Protein 1SGL (pdb70)

CATH classification: 3.90.730.10

Organism: Trichosanthes lepiniana (NCBI:txid282652)

Sequence (206 aa):
EFDYFILALQWAGTSCRSGGACCPYNGCCKADSPTQFTIHGLRPEYSGGERPSCCTGGSFDPDEIMPFFGKLVEYWPTYRCALEQSCNNRKEILWGQQYEKHGTCASPVIKGEWNYFKKTLKLFMKYNVDKALEDAGIVASNSKMYDLKDIVVAVESAVGARPKLRCDEEGLVQKLSLCFDKDFKPRDCVQVGSCPRYVSLPEIPD

B-factor: mean 33.98, std 12.08, range [13.72, 82.35]

Foldseek 3Di:
DAWKKKWKWWWQQVLQVVPDDDAPLAPLDDPDDFTDIATQAMAGDDDDPDDAFQQPVDADDPVLCVVCVVVCSHRPGDSDRFFDQAPPSDGHHSLRRRCRTGVNVLPPLADDSNSRVVVSSCLCVVLPLRVLCVVLVNGADPPDKAFPVSSQCSSCVRQVEGWEWAADVVQETTMIMWMAGSVRRTYHDDYDDHGDRIHHRHISDD

Secondary structure (DSSP, 8-state):
--SEEEEEEEEHHHHTSS-----TTBTT-SSS----EEEEEEEE---BSB-----S-PPP-GGGGGGGHHHHHHHS-BS-SSPEE-GGG-EE-HHHHHHHHTGGGGTTTS-SHHHHHHHHHHHHHHT-HHHHHHHHT----SS-EEEHHHHHHHHHHHHSS--EEEE-TTSBEEEEEEEEETT--EEPPPP---S-SEEE-PPPP-

Radius of gyration: 16.74 Å; Cα contacts (8 Å, |Δi|>4): 381; chains: 1; bounding box: 44×39×40 Å

Solvent-accessible surface area: 10957 Å² total; per-residue (Å²): 203,29,96,85,0,5,0,2,2,30,7,3,0,16,38,3,107,102,55,78,81,96,30,107,108,18,17,30,35,147,111,138,80,100,13,52,2,12,2,43,2,1,84,6,35,38,92,62,75,130,132,49,51,46,65,85,64,30,91,19,54,83,114,77,8,159,80,23,105,55,76,0,41,106,61,0,9,18,37,130,79,74,103,4,96,14,10,108,130,134,126,28,49,10,13,0,18,9,24,9,78,28,2,14,9,2,63,96,50,1,145,38,7,115,42,1,0,74,36,0,3,78,4,3,76,144,34,43,0,10,141,10,3,75,114,64,46,9,58,25,10,110,112,97,114,23,51,39,110,81,1,21,70,12,0,57,93,65,13,64,7,79,10,45,13,136,12,24,182,112,6,23,0,65,62,0,6,3,4,0,23,79,98,26,113,23,106,87,3,111,128,66,81,45,22,65,162,114,0,18,1,18,76,44,59,201

Nearest PDB structures (foldseek):
  1sgl-assembly1_A  TM=1.005E+00  e=4.642E-47  Trichosanthes lepiniana
  1jy5-assembly2_B  TM=9.329E-01  e=1.669E-23  Calystegia sepium
  1vd1-assembly1_A  TM=8.167E-01  e=1.229E-16  Nicotiana glutinosa
  1bol-assembly1_A  TM=6.876E-01  e=9.204E-14  Rhizopus niveus
  3tbj-assembly1_A  TM=7.149E-01  e=7.331E-11  Aspergillus niger

InterPro domains:
  IPR001568 Ribonuclease T2-like [PF00445] (5-192)
  IPR001568 Ribonuclease T2-like [PTHR11240] (2-199)
  IPR033697 Ribonuclease T2, eukaryotic [cd01061] (5-199)
  IPR036430 Ribonuclease T2-like superfamily [G3DSA:3.90.730.10] (1-209)
  IPR036430 Ribonuclease T2-like superfamily [SSF55895] (4-205)

Structure (mmCIF, N/CA/C/O backbone):
data_1SGL
#
_entry.id   1SGL
#
_cell.length_a   93.990
_cell.length_b   93.990
_cell.length_c   57.765
_cell.angle_alpha   90.00
_cell.angle_beta   90.00
_cell.angle_gamma   120.00
#
_symmetry.space_group_name_H-M   'P 61'
#
loop_
_entity.id
_entity.type
_entity.pdbx_description
1 polymer trichomaglin
2 non-polymer 'SULFATE ION'
3 water water
#
loop_
_atom_site.group_PDB
_atom_site.id
_atom_site.type_symbol
_atom_site.label_atom_id
_atom_site.label_alt_id
_atom_site.label_comp_id
_atom_site.label_asym_id
_atom_site.label_entity_id
_atom_site.label_seq_id
_atom_site.pdbx_PDB_ins_code
_atom_site.Cartn_x
_atom_site.Cartn_y
_atom_site.Cartn_z
_atom_site.occupancy
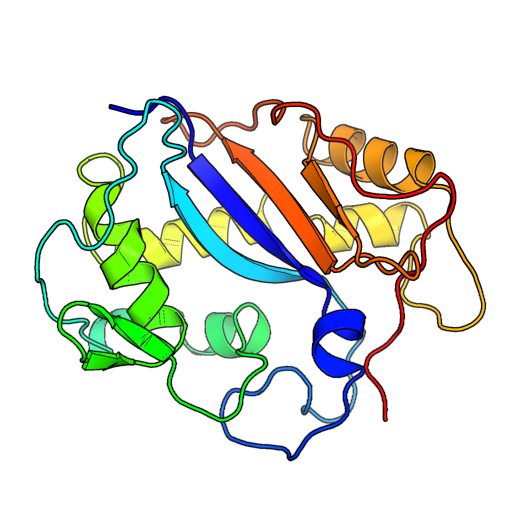_atom_site.B_iso_or_equiv
_atom_site.auth_seq_id
_atom_site.auth_comp_id
_atom_site.auth_asym_id
_atom_site.auth_atom_id
_atom_site.pdbx_PDB_model_num
ATOM 1 N N . GLU A 1 4 ? 9.789 52.188 20.645 1.00 40.14 4 GLU A N 1
ATOM 2 C CA . GLU A 1 4 ? 10.580 51.230 19.812 1.00 40.01 4 GLU A CA 1
ATOM 3 C C . GLU A 1 4 ? 11.462 50.318 20.666 1.00 37.41 4 GLU A C 1
ATOM 4 O O . GLU A 1 4 ? 12.166 50.785 21.564 1.00 36.19 4 GLU A O 1
ATOM 10 N N . PHE A 1 5 ? 11.422 49.020 20.377 1.00 34.83 5 PHE A N 1
ATOM 11 C CA . PHE A 1 5 ? 12.233 48.049 21.102 1.00 32.81 5 PHE A CA 1
ATOM 12 C C . PHE A 1 5 ? 12.565 46.893 20.172 1.00 31.34 5 PHE A C 1
ATOM 13 O O . PHE A 1 5 ? 11.877 46.681 19.174 1.00 30.87 5 PHE A O 1
ATOM 21 N N . ASP A 1 6 ? 13.631 46.162 20.487 1.00 29.51 6 ASP A N 1
ATOM 22 C CA . ASP A 1 6 ? 14.038 45.027 19.672 1.00 28.32 6 ASP A CA 1
ATOM 23 C C . ASP A 1 6 ? 13.792 43.719 20.394 1.00 26.90 6 ASP A C 1
ATOM 24 O O . ASP A 1 6 ? 13.479 42.707 19.771 1.00 26.36 6 ASP A O 1
ATOM 29 N N . TYR A 1 7 ? 13.933 43.740 21.714 1.00 26.64 7 TYR A N 1
ATOM 30 C CA . TYR A 1 7 ? 13.799 42.513 22.477 1.00 26.01 7 TYR A CA 1
ATOM 31 C C . TYR A 1 7 ? 12.821 42.498 23.641 1.00 25.10 7 TYR A C 1
ATOM 32 O O . TYR A 1 7 ? 12.396 43.536 24.136 1.00 25.16 7 TYR A O 1
ATOM 41 N N . PHE A 1 8 ? 12.482 41.283 24.060 1.00 24.51 8 PHE A N 1
ATOM 42 C CA . PHE A 1 8 ? 11.609 41.043 25.195 1.00 22.90 8 PHE A CA 1
ATOM 43 C C . PHE A 1 8 ? 12.476 40.462 26.312 1.00 22.89 8 PHE A C 1
ATOM 44 O O . PHE A 1 8 ? 13.473 39.776 26.059 1.00 21.85 8 PHE A O 1
ATOM 52 N N . ILE A 1 9 ? 12.103 40.752 27.548 1.00 22.09 9 ILE A N 1
ATOM 53 C CA . ILE A 1 9 ? 12.806 40.212 28.686 1.00 21.66 9 ILE A CA 1
ATOM 54 C C . ILE A 1 9 ? 11.808 39.411 29.510 1.00 21.57 9 ILE A C 1
ATOM 55 O O . ILE A 1 9 ? 10.715 39.903 29.829 1.00 22.51 9 ILE A O 1
ATOM 60 N N . LEU A 1 10 ? 12.176 38.173 29.827 1.00 20.01 10 LEU A N 1
ATOM 61 C CA . LEU A 1 10 ? 11.358 37.299 30.661 1.00 19.14 10 LEU A CA 1
ATOM 62 C C . LEU A 1 10 ? 12.081 37.252 31.998 1.00 18.20 10 LEU A C 1
ATOM 63 O O . LEU A 1 10 ? 13.159 36.673 32.106 1.00 18.01 10 LEU A O 1
ATOM 68 N N . ALA A 1 11 ? 11.490 37.878 33.006 1.00 18.15 11 ALA A N 1
ATOM 69 C CA . ALA A 1 11 ? 12.076 37.931 34.335 1.00 18.53 11 ALA A CA 1
ATOM 70 C C . ALA A 1 11 ? 11.574 36.802 35.226 1.00 19.46 11 ALA A C 1
ATOM 71 O O . ALA A 1 11 ? 10.365 36.605 35.376 1.00 19.17 11 ALA A O 1
ATOM 73 N N . LEU A 1 12 ? 12.509 36.062 35.808 1.00 20.48 12 LEU A N 1
ATOM 74 C CA . LEU A 1 12 ? 12.182 34.955 36.698 1.00 20.75 12 LEU A CA 1
ATOM 75 C C . LEU A 1 12 ? 12.754 35.247 38.076 1.00 21.88 12 LEU A C 1
ATOM 76 O O . LEU A 1 12 ? 13.815 35.854 38.195 1.00 22.34 12 LEU A O 1
ATOM 81 N N . GLN A 1 13 ? 12.049 34.811 39.114 1.00 21.72 13 GLN A N 1
ATOM 82 C CA . GLN A 1 13 ? 12.490 35.029 40.481 1.00 21.92 13 GLN A CA 1
ATOM 83 C C . GLN A 1 13 ? 12.768 33.716 41.181 1.00 20.41 13 GLN A C 1
ATOM 84 O O . GLN A 1 13 ? 12.055 32.738 40.972 1.00 20.76 13 GLN A O 1
ATOM 90 N N . TRP A 1 14 ? 13.803 33.700 42.012 1.00 19.12 14 TRP A N 1
ATOM 91 C CA . TRP A 1 14 ? 14.153 32.504 42.763 1.00 18.65 14 TRP A CA 1
ATOM 92 C C . TRP A 1 14 ? 13.300 32.478 44.031 1.00 18.67 14 TRP A C 1
ATOM 93 O O . TRP A 1 14 ? 13.451 33.327 44.916 1.00 18.41 14 TRP A O 1
ATOM 104 N N . ALA A 1 15 ? 12.413 31.497 44.117 1.00 19.12 15 ALA A N 1
ATOM 105 C CA . ALA A 1 15 ? 11.509 31.385 45.260 1.00 20.71 15 ALA A CA 1
ATOM 106 C C . ALA A 1 15 ? 12.197 31.407 46.626 1.00 21.53 15 ALA A C 1
ATOM 107 O O . ALA A 1 15 ? 11.714 32.048 47.551 1.00 20.58 15 ALA A O 1
ATOM 109 N N . GLY A 1 16 ? 13.331 30.720 46.747 1.00 23.08 16 GLY A N 1
ATOM 110 C CA . GLY A 1 16 ? 14.026 30.682 48.021 1.00 23.55 16 GLY A CA 1
ATOM 111 C C . GLY A 1 16 ? 14.405 32.048 48.561 1.00 25.36 16 GLY A C 1
ATOM 112 O O . GLY A 1 16 ? 14.327 32.302 49.766 1.00 26.34 16 GLY A O 1
ATOM 113 N N . THR A 1 17 ? 14.812 32.941 47.670 1.00 25.49 17 THR A N 1
ATOM 114 C CA . THR A 1 17 ? 15.222 34.276 48.078 1.00 25.84 17 THR A CA 1
ATOM 115 C C . THR A 1 17 ? 14.041 35.214 48.329 1.00 27.37 17 THR A C 1
ATOM 116 O O . THR A 1 17 ? 14.099 36.076 49.211 1.00 28.02 17 THR A O 1
ATOM 120 N N . SER A 1 18 ? 12.972 35.051 47.558 1.00 27.39 18 SER A N 1
ATOM 121 C CA . SER A 1 18 ? 11.788 35.887 47.727 1.00 29.28 18 SER A CA 1
ATOM 122 C C . SER A 1 18 ? 11.050 35.513 49.015 1.00 30.83 18 SER A C 1
ATOM 123 O O . SER A 1 18 ? 10.252 36.289 49.535 1.00 30.31 18 SER A O 1
ATOM 126 N N . CYS A 1 19 ? 11.320 34.316 49.519 1.00 32.77 19 CYS A N 1
ATOM 127 C CA . CYS A 1 19 ? 10.661 33.822 50.719 1.00 35.04 19 CYS A CA 1
ATOM 128 C C . CYS A 1 19 ? 11.519 33.801 51.973 1.00 38.75 19 CYS A C 1
ATOM 129 O O . CYS A 1 19 ? 11.040 33.400 53.027 1.00 40.20 19 CYS A O 1
ATOM 132 N N . ARG A 1 20 ? 12.774 34.225 51.877 1.00 42.52 20 ARG A N 1
ATOM 133 C CA . ARG A 1 20 ? 13.652 34.170 53.041 1.00 47.27 20 ARG A CA 1
ATOM 134 C C . ARG A 1 20 ? 13.324 35.151 54.160 1.00 49.72 20 ARG A C 1
ATOM 135 O O . ARG A 1 20 ? 13.872 35.051 55.259 1.00 50.09 20 ARG A O 1
ATOM 143 N N . SER A 1 21 ? 12.440 36.100 53.891 1.00 52.53 21 SER A N 1
ATOM 144 C CA . SER A 1 21 ? 12.065 37.058 54.919 1.00 55.66 21 SER A CA 1
ATOM 145 C C . SER A 1 21 ? 10.713 36.633 55.492 1.00 57.60 21 SER A C 1
ATOM 146 O O . SER A 1 21 ? 9.784 37.437 55.597 1.00 58.47 21 SER A O 1
ATOM 149 N N . GLY A 1 22 ? 10.619 35.351 55.845 1.00 58.73 22 GLY A N 1
ATOM 150 C CA . GLY A 1 22 ? 9.401 34.798 56.412 1.00 59.93 22 GLY A CA 1
ATOM 151 C C . GLY A 1 22 ? 8.105 35.330 55.828 1.00 60.51 22 GLY A C 1
ATOM 152 O O . GLY A 1 22 ? 7.875 35.257 54.616 1.00 60.97 22 GLY A O 1
ATOM 153 N N . GLY A 1 23 ? 7.251 35.857 56.704 1.00 60.44 23 GLY A N 1
ATOM 154 C CA . GLY A 1 23 ? 5.974 36.400 56.275 1.00 59.20 23 GLY A CA 1
ATOM 155 C C . GLY A 1 23 ? 4.793 35.523 56.652 1.00 58.36 23 GLY A C 1
ATOM 156 O O . GLY A 1 23 ? 4.960 34.408 57.148 1.00 58.47 23 GLY A O 1
ATOM 157 N N . ALA A 1 24 ? 3.590 36.033 56.413 1.00 56.92 24 ALA A N 1
ATOM 158 C CA . ALA A 1 24 ? 2.373 35.295 56.721 1.00 55.71 24 ALA A CA 1
ATOM 159 C C . ALA A 1 24 ? 1.786 34.737 55.432 1.00 54.15 24 ALA A C 1
ATOM 160 O O . ALA A 1 24 ? 1.816 35.399 54.397 1.00 55.34 24 ALA A O 1
ATOM 162 N N . CYS A 1 25 ? 1.262 33.517 55.488 1.00 52.10 25 CYS A N 1
ATOM 163 C CA . CYS A 1 25 ? 0.666 32.905 54.306 1.00 49.95 25 CYS A CA 1
ATOM 164 C C . CYS A 1 25 ? -0.638 33.581 53.924 1.00 47.45 25 CYS A C 1
ATOM 165 O O . CYS A 1 25 ? -1.536 33.750 54.749 1.00 48.88 25 CYS A O 1
ATOM 168 N N . CYS A 1 26 ? -0.732 33.977 52.664 1.00 43.04 26 CYS A N 1
ATOM 169 C CA . CYS A 1 26 ? -1.924 34.632 52.164 1.00 38.51 26 CYS A CA 1
ATOM 170 C C . CYS A 1 26 ? -2.223 34.045 50.801 1.00 35.46 26 CYS A C 1
ATOM 171 O O . CYS A 1 26 ? -1.406 33.315 50.243 1.00 34.94 26 CYS A O 1
ATOM 174 N N . PRO A 1 27 ? -3.400 34.355 50.245 1.00 33.25 27 PRO A N 1
ATOM 175 C CA . PRO A 1 27 ? -3.779 33.833 48.929 1.00 31.15 27 PRO A CA 1
ATOM 176 C C . PRO A 1 27 ? -2.769 34.157 47.825 1.00 30.25 27 PRO A C 1
ATOM 177 O O . PRO A 1 27 ? -2.201 35.244 47.796 1.00 29.62 27 PRO A O 1
ATOM 181 N N . TYR A 1 28 ? -2.560 33.196 46.928 1.00 28.25 28 TYR A N 1
ATOM 182 C CA . TYR A 1 28 ? -1.662 33.334 45.780 1.00 28.50 28 TYR A CA 1
ATOM 183 C C . TYR A 1 28 ? -0.179 33.397 46.121 1.00 28.51 28 TYR A C 1
ATOM 184 O O . TYR A 1 28 ? 0.650 33.544 45.228 1.00 29.25 28 TYR A O 1
ATOM 193 N N . ASN A 1 29 ? 0.155 33.282 47.402 1.00 29.29 29 ASN A N 1
ATOM 194 C CA . ASN A 1 29 ? 1.547 33.361 47.828 1.00 30.57 29 ASN A CA 1
ATOM 195 C C . ASN A 1 29 ? 2.347 32.122 47.453 1.00 30.96 29 ASN A C 1
ATOM 196 O O . ASN A 1 29 ? 1.936 31.001 47.736 1.00 30.64 29 ASN A O 1
ATOM 201 N N . GLY A 1 30 ? 3.504 32.339 46.833 1.00 31.69 30 GLY A N 1
ATOM 202 C CA . GLY A 1 30 ? 4.351 31.235 46.416 1.00 32.18 30 GLY A CA 1
ATOM 203 C C . GLY A 1 30 ? 5.218 30.615 47.501 1.00 33.33 30 GLY A C 1
ATOM 204 O O . GLY A 1 30 ? 5.899 29.628 47.247 1.00 32.77 30 GLY A O 1
ATOM 205 N N . CYS A 1 31 ? 5.204 31.180 48.703 1.00 34.82 31 CYS A N 1
ATOM 206 C CA . CYS A 1 31 ? 6.004 30.641 49.802 1.00 37.45 31 CYS A CA 1
ATOM 207 C C . CYS A 1 31 ? 5.239 29.613 50.640 1.00 40.94 31 CYS A C 1
ATOM 208 O O . CYS A 1 31 ? 5.790 29.040 51.577 1.00 40.78 31 CYS A O 1
ATOM 211 N N . CYS A 1 32 ? 3.973 29.390 50.299 1.00 45.30 32 CYS A N 1
ATOM 212 C CA . CYS A 1 32 ? 3.116 28.458 51.028 1.00 50.23 32 CYS A CA 1
ATOM 213 C C . CYS A 1 32 ? 2.489 27.479 50.046 1.00 52.97 32 CYS A C 1
ATOM 214 O O . CYS A 1 32 ? 1.870 27.901 49.069 1.00 54.00 32 CYS A O 1
ATOM 217 N N . LYS A 1 33 ? 2.646 26.180 50.297 1.00 56.41 33 LYS A N 1
ATOM 218 C CA . LYS A 1 33 ? 2.078 25.160 49.412 1.00 59.24 33 LYS A CA 1
ATOM 219 C C . LYS A 1 33 ? 2.573 23.758 49.759 1.00 60.80 33 LYS A C 1
ATOM 220 O O . LYS A 1 33 ? 3.227 23.104 48.941 1.00 60.96 33 LYS A O 1
ATOM 226 N N . ALA A 1 34 ? 2.257 23.302 50.969 1.00 62.39 34 ALA A N 1
ATOM 227 C CA . ALA A 1 34 ? 2.661 21.973 51.425 1.00 63.51 34 ALA A CA 1
ATOM 228 C C . ALA A 1 34 ? 4.147 21.726 51.173 1.00 64.39 34 ALA A C 1
ATOM 229 O O . ALA A 1 34 ? 5.002 22.430 51.719 1.00 64.75 34 ALA A O 1
ATOM 231 N N . ASP A 1 35 ? 4.449 20.724 50.347 1.00 64.59 35 ASP A N 1
ATOM 232 C CA . ASP A 1 35 ? 5.834 20.392 50.021 1.00 63.88 35 ASP A CA 1
ATOM 233 C C . ASP A 1 35 ? 6.120 20.251 48.529 1.00 61.85 35 ASP A C 1
ATOM 234 O O . ASP A 1 35 ? 5.607 19.357 47.854 1.00 61.83 35 ASP A O 1
ATOM 239 N N . SER A 1 36 ? 6.957 21.156 48.035 1.00 59.34 36 SER A N 1
ATOM 240 C CA . SER A 1 36 ? 7.370 21.184 46.640 1.00 56.30 36 SER A CA 1
ATOM 241 C C . SER A 1 36 ? 8.778 21.766 46.600 1.00 53.22 36 SER A C 1
ATOM 242 O O . SER A 1 36 ? 9.168 22.522 47.492 1.00 53.07 36 SER A O 1
ATOM 245 N N . PRO A 1 37 ? 9.563 21.412 45.573 1.00 50.22 37 PRO A N 1
ATOM 246 C CA . PRO A 1 37 ? 10.927 21.938 45.474 1.00 46.98 37 PRO A CA 1
ATOM 247 C C . PRO A 1 37 ? 10.968 23.428 45.150 1.00 42.89 37 PRO A C 1
ATOM 248 O O . PRO A 1 37 ? 10.069 23.968 44.509 1.00 43.25 37 PRO A O 1
ATOM 252 N N . THR A 1 38 ? 12.021 24.085 45.617 1.00 38.59 38 THR A N 1
ATOM 253 C CA . THR A 1 38 ? 12.215 25.504 45.386 1.00 33.33 38 THR A CA 1
ATOM 254 C C . THR A 1 38 ? 12.645 25.667 43.936 1.00 30.36 38 THR A C 1
ATOM 255 O O . THR A 1 38 ? 13.503 24.933 43.455 1.00 29.00 38 THR A O 1
ATOM 259 N N . GLN A 1 39 ? 12.046 26.625 43.241 1.00 27.90 39 GLN A N 1
ATOM 260 C CA . GLN A 1 39 ? 12.373 26.839 41.840 1.00 26.40 39 GLN A CA 1
ATOM 261 C C . GLN A 1 39 ? 12.255 28.286 41.400 1.00 23.79 39 GLN A C 1
ATOM 262 O O . GLN A 1 39 ? 11.826 29.154 42.167 1.00 22.88 39 GLN A O 1
ATOM 268 N N . PHE A 1 40 ? 12.645 28.529 40.152 1.00 19.37 40 PHE A N 1
ATOM 269 C CA . PHE A 1 40 ? 12.513 29.849 39.555 1.00 18.68 40 PHE A CA 1
ATOM 270 C C . PHE A 1 40 ? 11.067 29.912 39.072 1.00 18.22 40 PHE A C 1
ATOM 271 O O . PHE A 1 40 ? 10.587 28.970 38.447 1.00 17.21 40 PHE A O 1
ATOM 279 N N . THR A 1 41 ? 10.376 31.003 39.377 1.00 18.01 41 THR A N 1
ATOM 280 C CA . THR A 1 41 ? 8.996 31.192 38.927 1.00 17.20 41 THR A CA 1
ATOM 281 C C . THR A 1 41 ? 8.943 32.487 38.112 1.00 18.58 41 THR A C 1
ATOM 282 O O . THR A 1 41 ? 9.865 33.307 38.152 1.00 18.40 41 THR A O 1
ATOM 286 N N . ILE A 1 42 ? 7.858 32.663 37.376 1.00 18.99 42 ILE A N 1
ATOM 287 C CA . ILE A 1 42 ? 7.681 33.830 36.521 1.00 18.94 42 ILE A CA 1
ATOM 288 C C . ILE A 1 42 ? 7.310 35.107 37.256 1.00 19.31 42 ILE A C 1
ATOM 289 O O . ILE A 1 42 ? 6.414 35.108 38.096 1.00 19.99 42 ILE A O 1
ATOM 294 N N . HIS A 1 43 ? 8.008 36.194 36.950 1.00 19.59 43 HIS A N 1
ATOM 295 C CA . HIS A 1 43 ? 7.652 37.473 37.534 1.00 21.01 43 HIS A CA 1
ATOM 296 C C . HIS A 1 43 ? 6.884 38.223 36.442 1.00 21.11 43 HIS A C 1
ATOM 297 O O . HIS A 1 43 ? 5.841 38.813 36.707 1.00 22.87 43 HIS A O 1
ATOM 304 N N . GLY A 1 44 ? 7.398 38.183 35.211 1.00 20.87 44 GLY A N 1
ATOM 305 C CA . GLY A 1 44 ? 6.728 38.855 34.106 1.00 21.95 44 GLY A CA 1
ATOM 306 C C . GLY A 1 44 ? 7.526 38.967 32.813 1.00 23.06 44 GLY A C 1
ATOM 307 O O . GLY A 1 44 ? 8.743 38.753 32.788 1.00 22.78 44 GLY A O 1
ATOM 308 N N . LEU A 1 45 ? 6.822 39.293 31.733 1.00 22.48 45 LEU A N 1
ATOM 309 C CA . LEU A 1 45 ? 7.414 39.468 30.414 1.00 22.71 45 LEU A CA 1
ATOM 310 C C . LEU A 1 45 ? 7.257 40.949 30.060 1.00 24.00 45 LEU A C 1
ATOM 311 O O . LEU A 1 45 ? 6.201 41.536 30.302 1.00 24.02 45 LEU A O 1
ATOM 316 N N . ARG A 1 46 ? 8.288 41.561 29.490 1.00 24.16 46 ARG A N 1
ATOM 317 C CA . ARG A 1 46 ? 8.187 42.973 29.144 1.00 25.08 46 ARG A CA 1
ATOM 318 C C . ARG A 1 46 ? 9.109 43.376 28.004 1.00 26.09 46 ARG A C 1
ATOM 319 O O . ARG A 1 46 ? 10.114 42.715 27.747 1.00 23.66 46 ARG A O 1
ATOM 327 N N . PRO A 1 47 ? 8.758 44.459 27.290 1.00 28.05 47 PRO A N 1
ATOM 328 C CA . PRO A 1 47 ? 9.574 44.952 26.173 1.00 29.54 47 PRO A CA 1
ATOM 329 C C . PRO A 1 47 ? 10.823 45.581 26.777 1.00 30.99 47 PRO A C 1
ATOM 330 O O . PRO A 1 47 ? 10.739 46.235 27.815 1.00 31.14 47 PRO A O 1
ATOM 334 N N . GLU A 1 48 ? 11.976 45.381 26.150 1.00 32.72 48 GLU A N 1
ATOM 335 C CA . GLU A 1 48 ? 13.209 45.969 26.662 1.00 35.13 48 GLU A CA 1
ATOM 336 C C . GLU A 1 48 ? 13.426 47.357 26.057 1.00 37.06 48 GLU A C 1
ATOM 337 O O . GLU A 1 48 ? 13.717 47.488 24.870 1.00 36.65 48 GLU A O 1
ATOM 343 N N . TYR A 1 49 ? 13.252 48.392 26.874 1.00 39.60 49 TYR A N 1
ATOM 344 C CA . TYR A 1 49 ? 13.442 49.769 26.426 1.00 42.36 49 TYR A CA 1
ATOM 345 C C . TYR A 1 49 ? 14.772 50.268 26.979 1.00 45.73 49 TYR A C 1
ATOM 346 O O . TYR A 1 49 ? 15.074 50.068 28.159 1.00 46.67 49 TYR A O 1
ATOM 355 N N . SER A 1 50 ? 15.571 50.915 26.136 1.00 49.81 50 SER A N 1
ATOM 356 C CA . SER A 1 50 ? 16.882 51.398 26.570 1.00 53.63 50 SER A CA 1
ATOM 357 C C . SER A 1 50 ? 17.229 52.781 26.024 1.00 55.97 50 SER A C 1
ATOM 358 O O . SER A 1 50 ? 18.384 53.041 25.675 1.00 57.05 50 SER A O 1
ATOM 361 N N . GLY A 1 51 ? 16.242 53.670 25.951 1.00 58.01 51 GLY A N 1
ATOM 362 C CA . GLY A 1 51 ? 16.510 54.997 25.424 1.00 59.78 51 GLY A CA 1
ATOM 363 C C . GLY A 1 51 ? 15.910 56.143 26.213 1.00 60.81 51 GLY A C 1
ATOM 364 O O . GLY A 1 51 ? 15.033 56.852 25.715 1.00 61.64 51 GLY A O 1
ATOM 365 N N . GLY A 1 52 ? 16.384 56.330 27.442 1.00 61.64 52 GLY A N 1
ATOM 366 C CA . GLY A 1 52 ? 15.880 57.407 28.278 1.00 61.81 52 GLY A CA 1
ATOM 367 C C . GLY A 1 52 ? 14.449 57.176 28.719 1.00 61.79 52 GLY A C 1
ATOM 368 O O . GLY A 1 52 ? 14.155 57.136 29.915 1.00 62.06 52 GLY A O 1
ATOM 369 N N . GLU A 1 53 ? 13.551 57.026 27.748 1.00 61.41 53 GLU A N 1
ATOM 370 C CA . GLU A 1 53 ? 12.150 56.790 28.052 1.00 60.77 53 GLU A CA 1
ATOM 371 C C . GLU A 1 53 ? 11.852 55.302 28.113 1.00 59.98 53 GLU A C 1
ATOM 372 O O . GLU A 1 53 ? 12.343 54.517 27.277 1.00 60.84 53 GLU A O 1
ATOM 378 N N . ARG A 1 54 ? 11.046 54.912 29.093 1.00 58.11 54 ARG A N 1
ATOM 379 C CA . ARG A 1 54 ? 10.694 53.516 29.272 1.00 55.88 54 ARG A CA 1
ATOM 380 C C . ARG A 1 54 ? 9.225 53.422 29.648 1.00 54.02 54 ARG A C 1
ATOM 381 O O . ARG A 1 54 ? 8.871 53.383 30.823 1.00 53.98 54 ARG A O 1
ATOM 389 N N . PRO A 1 55 ? 8.351 53.400 28.631 1.00 52.58 55 PRO A N 1
ATOM 390 C CA . PRO A 1 55 ? 6.892 53.318 28.727 1.00 51.96 55 PRO A CA 1
ATOM 391 C C . PRO A 1 55 ? 6.345 52.210 29.630 1.00 51.47 55 PRO A C 1
ATOM 392 O O . PRO A 1 55 ? 6.967 51.161 29.818 1.00 51.10 55 PRO A O 1
ATOM 396 N N . SER A 1 56 ? 5.162 52.472 30.173 1.00 50.96 56 SER A N 1
ATOM 397 C CA . SER A 1 56 ? 4.449 51.554 31.048 1.00 50.05 56 SER A CA 1
ATOM 398 C C . SER A 1 56 ? 2.996 51.980 30.944 1.00 49.56 56 SER A C 1
ATOM 399 O O . SER A 1 56 ? 2.716 53.168 30.795 1.00 49.90 56 SER A O 1
ATOM 402 N N . CYS A 1 57 ? 2.072 51.028 31.014 1.00 49.41 57 CYS A N 1
ATOM 403 C CA . CYS A 1 57 ? 0.651 51.352 30.917 1.00 48.84 57 CYS A CA 1
ATOM 404 C C . CYS A 1 57 ? 0.434 52.035 29.574 1.00 49.57 57 CYS A C 1
ATOM 405 O O . CYS A 1 57 ? 0.358 53.259 29.500 1.00 50.16 57 CYS A O 1
ATOM 408 N N . CYS A 1 58 ? 0.320 51.236 28.519 1.00 49.96 58 CYS A N 1
ATOM 409 C CA . CYS A 1 58 ? 0.160 51.766 27.170 1.00 50.21 58 CYS A CA 1
ATOM 410 C C . CYS A 1 58 ? -1.242 51.803 26.577 1.00 51.65 58 CYS A C 1
ATOM 411 O O . CYS A 1 58 ? -1.431 52.355 25.493 1.00 52.48 58 CYS A O 1
ATOM 414 N N . THR A 1 59 ? -2.228 51.238 27.263 1.00 52.62 59 THR A N 1
ATOM 415 C CA . THR A 1 59 ? -3.576 51.238 26.707 1.00 53.78 59 THR A CA 1
ATOM 4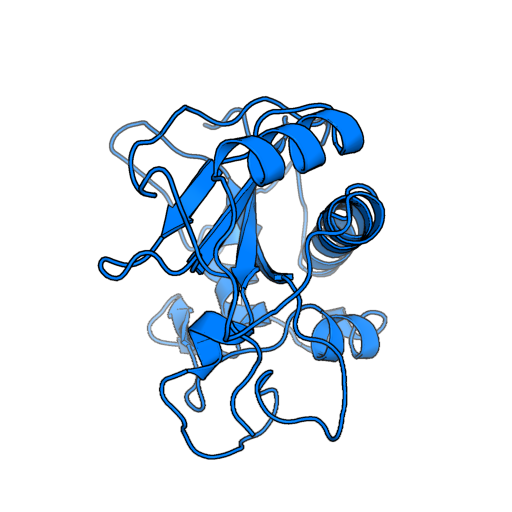16 C C . THR A 1 59 ? -4.655 51.721 27.665 1.00 54.10 59 THR A C 1
ATOM 417 O O . THR A 1 59 ? -5.776 52.009 27.243 1.00 54.16 59 THR A O 1
ATOM 421 N N . GLY A 1 60 ? -4.326 51.811 28.948 1.00 54.22 60 GLY A N 1
ATOM 422 C CA . GLY A 1 60 ? -5.325 52.233 29.910 1.00 54.87 60 GLY A CA 1
ATOM 423 C C . GLY A 1 60 ? -6.500 51.271 29.843 1.00 55.20 60 GLY A C 1
ATOM 424 O O . GLY A 1 60 ? -7.641 51.641 30.130 1.00 55.73 60 GLY A O 1
ATOM 425 N N . GLY A 1 61 ? -6.213 50.032 29.447 1.00 54.79 61 GLY A N 1
ATOM 426 C CA . GLY A 1 61 ? -7.246 49.015 29.338 1.00 54.08 61 GLY A CA 1
ATOM 427 C C . GLY A 1 61 ? -7.362 48.190 30.607 1.00 53.32 61 GLY A C 1
ATOM 428 O O . GLY A 1 61 ? -6.377 47.612 31.077 1.00 53.91 61 GLY A O 1
ATOM 429 N N . SER A 1 62 ? -8.575 48.129 31.152 1.00 51.70 62 SER A N 1
ATOM 430 C CA . SER A 1 62 ? -8.848 47.395 32.384 1.00 49.68 62 SER A CA 1
ATOM 431 C C . SER A 1 62 ? -8.626 45.888 32.292 1.00 47.74 62 SER A C 1
ATOM 432 O O . SER A 1 62 ? -9.203 45.212 31.440 1.00 47.91 62 SER A O 1
ATOM 435 N N . PHE A 1 63 ? -7.786 45.369 33.185 1.00 45.32 63 PHE A N 1
ATOM 436 C CA . PHE A 1 63 ? -7.487 43.944 33.228 1.00 42.15 63 PHE A CA 1
ATOM 437 C C . PHE A 1 63 ? -8.748 43.133 33.533 1.00 40.88 63 PHE A C 1
ATOM 438 O O . PHE A 1 63 ? -9.430 43.368 34.530 1.00 40.16 63 PHE A O 1
ATOM 446 N N . ASP A 1 64 ? -9.047 42.173 32.670 1.00 38.12 64 ASP A N 1
ATOM 447 C CA . ASP A 1 64 ? -10.227 41.338 32.839 1.00 35.40 64 ASP A CA 1
ATOM 448 C C . ASP A 1 64 ? -9.827 39.918 33.238 1.00 33.34 64 ASP A C 1
ATOM 449 O O . ASP A 1 64 ? -9.363 39.144 32.406 1.00 33.23 64 ASP A O 1
ATOM 454 N N . PRO A 1 65 ? -10.010 39.556 34.518 1.00 31.57 65 PRO A N 1
ATOM 455 C CA . PRO A 1 65 ? -9.664 38.222 35.022 1.00 30.81 65 PRO A CA 1
ATOM 456 C C . PRO A 1 65 ? -10.297 37.058 34.250 1.00 31.91 65 PRO A C 1
ATOM 457 O O . PRO A 1 65 ? -9.747 35.953 34.236 1.00 30.92 65 PRO A O 1
ATOM 461 N N . ASP A 1 66 ? -11.444 37.296 33.614 1.00 31.69 66 ASP A N 1
ATOM 462 C CA . ASP A 1 66 ? -12.121 36.237 32.865 1.00 32.62 66 ASP A CA 1
ATOM 463 C C . ASP A 1 66 ? -11.263 35.635 31.761 1.00 33.41 66 ASP A C 1
ATOM 464 O O . ASP A 1 66 ? -11.358 34.444 31.482 1.00 34.83 66 ASP A O 1
ATOM 469 N N . GLU A 1 67 ? -10.424 36.454 31.137 1.00 33.67 67 GLU A N 1
ATOM 470 C CA . GLU A 1 67 ? -9.581 35.989 30.039 1.00 35.97 67 GLU A CA 1
ATOM 471 C C . GLU A 1 67 ? -8.384 35.118 30.429 1.00 36.29 67 GLU A C 1
ATOM 472 O O . GLU A 1 67 ? -7.590 34.732 29.574 1.00 35.93 67 GLU A O 1
ATOM 478 N N . ILE A 1 68 ? -8.270 34.805 31.714 1.00 36.57 68 ILE A N 1
ATOM 479 C CA . ILE A 1 68 ? -7.182 33.974 32.235 1.00 36.91 68 ILE A CA 1
ATOM 480 C C . ILE A 1 68 ? -7.553 32.490 32.282 1.00 36.75 68 ILE A C 1
ATOM 481 O O . ILE A 1 68 ? -6.682 31.624 32.198 1.00 35.76 68 ILE A O 1
ATOM 486 N N . MET A 1 69 ? -8.849 32.219 32.416 1.00 37.50 69 MET A N 1
ATOM 487 C CA . MET A 1 69 ? -9.395 30.869 32.547 1.00 37.89 69 MET A CA 1
ATOM 488 C C . MET A 1 69 ? -8.575 29.649 32.149 1.00 37.76 69 MET A C 1
ATOM 489 O O . MET A 1 69 ? -8.214 28.831 33.002 1.00 38.96 69 MET A O 1
ATOM 494 N N . PRO A 1 70 ? -8.287 29.489 30.853 1.00 36.28 70 PRO A N 1
ATOM 495 C CA . PRO A 1 70 ? -7.506 28.315 30.460 1.00 36.18 70 PRO A CA 1
ATOM 496 C C . PRO A 1 70 ? -6.067 28.275 30.981 1.00 35.49 70 PRO A C 1
ATOM 497 O O . PRO A 1 70 ? -5.288 27.423 30.563 1.00 37.71 70 PRO A O 1
ATOM 501 N N . PHE A 1 71 ? -5.712 29.170 31.896 1.00 32.46 71 PHE A N 1
ATOM 502 C CA . PHE A 1 71 ? -4.344 29.197 32.413 1.00 30.53 71 PHE A CA 1
ATOM 503 C C . PHE A 1 71 ? -4.264 29.252 33.933 1.00 29.10 71 PHE A C 1
ATOM 504 O O . PHE A 1 71 ? -3.176 29.146 34.498 1.00 28.54 71 PHE A O 1
ATOM 512 N N . PHE A 1 72 ? -5.406 29.409 34.596 1.00 27.82 72 PHE A N 1
ATOM 513 C CA . PHE A 1 72 ? -5.421 29.530 36.050 1.00 28.81 72 PHE A CA 1
ATOM 514 C C . PHE A 1 72 ? -4.531 28.580 36.857 1.00 27.88 72 PHE A C 1
ATOM 515 O O . PHE A 1 72 ? -3.754 29.024 37.705 1.00 27.94 72 PHE A O 1
ATOM 523 N N . GLY A 1 73 ? -4.651 27.282 36.606 1.00 27.99 73 GLY A N 1
ATOM 524 C CA . GLY A 1 73 ? -3.851 26.317 37.339 1.00 26.06 73 GLY A CA 1
ATOM 525 C C . GLY A 1 73 ? -2.368 26.548 37.142 1.00 26.76 73 GLY A C 1
ATOM 526 O O . GLY A 1 73 ? -1.594 26.508 38.091 1.00 26.90 73 GLY A O 1
ATOM 527 N N . LYS A 1 74 ? -1.974 26.806 35.901 1.00 26.09 74 LYS A N 1
ATOM 528 C CA . LYS A 1 74 ? -0.576 27.042 35.590 1.00 26.66 74 LYS A CA 1
ATOM 529 C C . LYS A 1 74 ? -0.061 28.346 36.192 1.00 25.00 74 LYS A C 1
ATOM 530 O O . LYS A 1 74 ? 1.073 28.403 36.649 1.00 24.36 74 LYS A O 1
ATOM 536 N N . LEU A 1 75 ? -0.894 29.385 36.217 1.00 24.22 75 LEU A N 1
ATOM 537 C CA . LEU A 1 75 ? -0.468 30.660 36.788 1.00 24.25 75 LEU A CA 1
ATOM 538 C C . LEU A 1 75 ? -0.234 30.555 38.289 1.00 23.25 75 LEU A C 1
ATOM 539 O O . LEU A 1 75 ? 0.730 31.103 38.808 1.00 21.97 75 LEU A O 1
ATOM 544 N N . VAL A 1 76 ? -1.123 29.853 38.985 1.00 23.83 76 VAL A N 1
ATOM 545 C CA . VAL A 1 76 ? -0.999 29.693 40.429 1.00 25.21 76 VAL A CA 1
ATOM 546 C C . VAL A 1 76 ? 0.268 28.921 40.787 1.00 25.84 76 VAL A C 1
ATOM 547 O O . VAL A 1 76 ? 0.925 29.207 41.783 1.00 25.39 76 VAL A O 1
ATOM 551 N N . GLU A 1 77 ? 0.624 27.954 39.955 1.00 25.91 77 GLU A N 1
ATOM 552 C CA . GLU A 1 77 ? 1.805 27.159 40.224 1.00 27.90 77 GLU A CA 1
ATOM 553 C C . GLU A 1 77 ? 3.105 27.813 39.741 1.00 26.33 77 GLU A C 1
ATOM 554 O O . GLU A 1 77 ? 4.104 27.818 40.457 1.00 23.66 77 GLU A O 1
ATOM 560 N N . TYR A 1 78 ? 3.088 28.377 38.538 1.00 23.52 78 TYR A N 1
ATOM 561 C CA . TYR A 1 78 ? 4.302 28.969 37.979 1.00 23.36 78 TYR A CA 1
ATOM 562 C C . TYR A 1 78 ? 4.449 30.482 38.034 1.00 22.03 78 TYR A C 1
ATOM 563 O O . TYR A 1 78 ? 5.535 31.006 37.788 1.00 20.91 78 TYR A O 1
ATOM 572 N N . TRP A 1 79 ? 3.372 31.183 38.370 1.00 20.66 79 TRP A N 1
ATOM 573 C CA . TRP A 1 79 ? 3.407 32.638 38.420 1.00 20.16 79 TRP A CA 1
ATOM 574 C C . TRP A 1 79 ? 2.816 33.167 39.733 1.00 20.75 79 TRP A C 1
ATOM 575 O O . TRP A 1 79 ? 2.006 34.087 39.722 1.00 20.17 79 TRP A O 1
ATOM 586 N N . PRO A 1 80 ? 3.217 32.591 40.882 1.00 21.14 80 PRO A N 1
ATOM 587 C CA . PRO A 1 80 ? 2.678 33.060 42.161 1.00 21.79 80 PRO A CA 1
ATOM 588 C C . PRO A 1 80 ? 3.220 34.429 42.532 1.00 24.08 80 PRO A C 1
ATOM 589 O O . PRO A 1 80 ? 4.119 34.945 41.874 1.00 24.40 80 PRO A O 1
ATOM 593 N N . THR A 1 81 ? 2.664 35.020 43.584 1.00 25.28 81 THR A N 1
ATOM 594 C CA . THR A 1 81 ? 3.137 36.313 44.046 1.00 27.81 81 THR A CA 1
ATOM 595 C C . THR A 1 81 ? 3.927 36.040 45.322 1.00 27.50 81 THR A C 1
ATOM 596 O O . THR A 1 81 ? 3.772 34.988 45.932 1.00 27.38 81 THR A O 1
ATOM 600 N N . TYR A 1 82 ? 4.788 36.968 45.714 1.00 29.19 82 TYR A N 1
ATOM 601 C CA . TYR A 1 82 ? 5.588 36.776 46.913 1.00 31.67 82 TYR A CA 1
ATOM 602 C C . TYR A 1 82 ? 5.315 37.855 47.952 1.00 33.83 82 TYR A C 1
ATOM 603 O O . TYR A 1 82 ? 6.081 38.028 48.899 1.00 35.32 82 TYR A O 1
ATOM 612 N N . ARG A 1 83 ? 4.204 38.563 47.762 1.00 36.77 83 ARG A N 1
ATOM 613 C CA . ARG A 1 83 ? 3.759 39.624 48.665 1.00 39.56 83 ARG A CA 1
ATOM 614 C C . ARG A 1 83 ? 2.333 39.279 49.071 1.00 39.91 83 ARG A C 1
ATOM 615 O O . ARG A 1 83 ? 1.650 38.527 48.380 1.00 40.19 83 ARG A O 1
ATOM 623 N N . CYS A 1 84 ? 1.876 39.836 50.183 1.00 40.33 84 CYS A N 1
ATOM 624 C CA . CYS A 1 84 ? 0.520 39.573 50.631 1.00 40.82 84 CYS A CA 1
ATOM 625 C C . CYS A 1 84 ? -0.396 40.744 50.353 1.00 41.50 84 CYS A C 1
ATOM 626 O O . CYS A 1 84 ? -1.574 40.711 50.696 1.00 42.91 84 CYS A O 1
ATOM 629 N N . ALA A 1 85 ? 0.150 41.775 49.723 1.00 42.24 85 ALA A N 1
ATOM 630 C CA . ALA A 1 85 ? -0.623 42.960 49.390 1.00 43.31 85 ALA A CA 1
ATOM 631 C C . ALA A 1 85 ? -0.841 43.008 47.883 1.00 43.69 85 ALA A C 1
ATOM 632 O O . ALA A 1 85 ? -0.145 42.327 47.133 1.00 44.44 85 ALA A O 1
ATOM 634 N N . LEU A 1 86 ? -1.814 43.794 47.436 1.00 44.09 86 LEU A N 1
ATOM 635 C CA . LEU A 1 86 ? -2.059 43.924 46.004 1.00 44.80 86 LEU A CA 1
ATOM 636 C C . LEU A 1 86 ? -0.932 44.792 45.448 1.00 44.69 86 LEU A C 1
ATOM 637 O O . LEU A 1 86 ? -0.303 45.552 46.185 1.00 44.28 86 LEU A O 1
ATOM 642 N N . GLU A 1 87 ? -0.680 44.677 44.153 1.00 44.46 87 GLU A N 1
ATOM 643 C CA . GLU A 1 87 ? 0.393 45.433 43.524 1.00 44.46 87 GLU A CA 1
ATOM 644 C C . GLU A 1 87 ? -0.088 46.769 42.963 1.00 45.07 87 GLU A C 1
ATOM 645 O O . GLU A 1 87 ? -1.171 46.867 42.383 1.00 44.12 87 GLU A O 1
ATOM 651 N N . GLN A 1 88 ? 0.733 47.797 43.147 1.00 46.23 88 GLN A N 1
ATOM 652 C CA . GLN A 1 88 ? 0.423 49.124 42.635 1.00 47.12 88 GLN A CA 1
ATOM 653 C C . GLN A 1 88 ? 0.459 49.014 41.111 1.00 46.96 88 GLN A C 1
ATOM 654 O O . GLN A 1 88 ? 1.493 48.669 40.533 1.00 47.02 88 GLN A O 1
ATOM 660 N N . SER A 1 89 ? -0.664 49.296 40.461 1.00 46.65 89 SER A N 1
ATOM 661 C CA . SER A 1 89 ? -0.731 49.196 39.009 1.00 46.68 89 SER A CA 1
ATOM 662 C C . SER A 1 89 ? -1.014 50.544 38.343 1.00 47.11 89 SER A C 1
ATOM 663 O O . SER A 1 89 ? -0.764 51.600 38.927 1.00 46.77 89 SER A O 1
ATOM 666 N N . CYS A 1 90 ? -1.533 50.502 37.119 1.00 47.28 90 CYS A N 1
ATOM 667 C CA . CYS A 1 90 ? -1.837 51.714 36.365 1.00 48.40 90 CYS A CA 1
ATOM 668 C C . CYS A 1 90 ? -3.033 52.477 36.946 1.00 50.08 90 CYS A C 1
ATOM 669 O O . CYS A 1 90 ? -4.023 51.873 37.362 1.00 50.42 90 CYS A O 1
ATOM 672 N N . ASN A 1 91 ? -2.935 53.804 36.974 1.00 51.83 91 ASN A N 1
ATOM 673 C CA . ASN A 1 91 ? -4.017 54.650 37.483 1.00 53.62 91 ASN A CA 1
ATOM 674 C C . ASN A 1 91 ? -4.290 54.429 38.965 1.00 54.77 91 ASN A C 1
ATOM 675 O O . ASN A 1 91 ? -5.445 54.375 39.382 1.00 55.40 91 ASN A O 1
ATOM 680 N N . ASN A 1 92 ? -3.234 54.294 39.758 1.00 55.70 92 ASN A N 1
ATOM 681 C CA . ASN A 1 92 ? -3.397 54.081 41.191 1.00 56.46 92 ASN A CA 1
ATOM 682 C C . ASN A 1 92 ? -4.316 52.896 41.497 1.00 56.39 92 ASN A C 1
ATOM 683 O O . ASN A 1 92 ? -4.838 52.774 42.607 1.00 56.52 92 ASN A O 1
ATOM 688 N N . ARG A 1 93 ? -4.516 52.029 40.509 1.00 55.23 93 ARG A N 1
ATOM 689 C CA . ARG A 1 93 ? -5.360 50.856 40.686 1.00 54.38 93 ARG A CA 1
ATOM 690 C C . ARG A 1 93 ? -4.572 49.712 41.310 1.00 53.18 93 ARG A C 1
ATOM 691 O O . ARG A 1 93 ? -3.475 49.388 40.861 1.00 53.08 93 ARG A O 1
ATOM 699 N N . LYS A 1 94 ? -5.132 49.116 42.356 1.00 51.72 94 LYS A N 1
ATOM 700 C CA . LYS A 1 94 ? -4.501 47.985 43.017 1.00 50.13 94 LYS A CA 1
ATOM 701 C C . LYS A 1 94 ? -4.809 46.789 42.127 1.00 48.52 94 LYS A C 1
ATOM 702 O O . LYS A 1 94 ? -5.895 46.703 41.561 1.00 48.37 94 LYS A O 1
ATOM 708 N N . GLU A 1 95 ? -3.860 45.870 41.997 1.00 46.26 95 GLU A N 1
ATOM 709 C CA . GLU A 1 95 ? -4.063 44.704 41.150 1.00 43.94 95 GLU A CA 1
ATOM 710 C C . GLU A 1 95 ? -3.240 43.522 41.622 1.00 41.52 95 GLU A C 1
ATOM 711 O O . GLU A 1 95 ? -2.286 43.684 42.381 1.00 40.60 95 GLU A O 1
ATOM 717 N N . ILE A 1 96 ? -3.621 42.330 41.181 1.00 39.40 96 ILE A N 1
ATOM 718 C CA . ILE A 1 96 ? -2.857 41.137 41.514 1.00 38.01 96 ILE A CA 1
ATOM 719 C C . ILE A 1 96 ? -1.714 41.141 40.504 1.00 35.49 96 ILE A C 1
ATOM 720 O O . ILE A 1 96 ? -1.851 41.699 39.413 1.00 35.18 96 ILE A O 1
ATOM 725 N N . LEU A 1 97 ? -0.601 40.518 40.869 1.00 32.99 97 LEU A N 1
ATOM 726 C CA . LEU A 1 97 ? 0.580 40.450 40.020 1.00 30.27 97 LEU A CA 1
ATOM 727 C C . LEU A 1 97 ? 0.284 40.281 38.530 1.00 29.37 97 LEU A C 1
ATOM 728 O O . LEU A 1 97 ? 0.736 41.085 37.719 1.00 29.54 97 LEU A O 1
ATOM 733 N N . TRP A 1 98 ? -0.475 39.252 38.169 1.00 27.49 98 TRP A N 1
ATOM 734 C CA . TRP A 1 98 ? -0.790 39.007 36.765 1.00 26.90 98 TRP A CA 1
ATOM 735 C C . TRP A 1 98 ? -1.399 40.233 36.095 1.00 27.25 98 TRP A C 1
ATOM 736 O O . TRP A 1 98 ? -1.075 40.551 34.946 1.00 26.49 98 TRP A O 1
ATOM 747 N N . GLY A 1 99 ? -2.284 40.912 36.820 1.00 27.68 99 GLY A N 1
ATOM 748 C CA . GLY A 1 99 ? -2.934 42.092 36.285 1.00 27.22 99 GLY A CA 1
ATOM 749 C C . GLY A 1 99 ? -1.962 43.237 36.101 1.00 27.45 99 GLY A C 1
ATOM 750 O O . GLY A 1 99 ? -1.931 43.867 35.041 1.00 27.34 99 GLY A O 1
ATOM 751 N N . GLN A 1 100 ? -1.173 43.510 37.137 1.00 26.60 100 GLN A N 1
ATOM 752 C CA . GLN A 1 100 ? -0.197 44.582 37.084 1.00 26.48 100 GLN A CA 1
ATOM 753 C C . GLN A 1 100 ? 0.794 44.382 35.936 1.00 26.72 100 GLN A C 1
ATOM 754 O O . GLN A 1 100 ? 1.091 45.328 35.201 1.00 24.98 100 GLN A O 1
ATOM 760 N N . GLN A 1 101 ? 1.301 43.157 35.784 1.00 25.21 101 GLN A N 1
ATOM 761 C CA . GLN A 1 101 ? 2.258 42.869 34.719 1.00 25.23 101 GLN A CA 1
ATOM 762 C C . GLN A 1 101 ? 1.636 43.089 33.358 1.00 25.56 101 GLN A C 1
ATOM 763 O O . GLN A 1 101 ? 2.265 43.662 32.464 1.00 24.20 101 GLN A O 1
ATOM 769 N N . TYR A 1 102 ? 0.395 42.643 33.198 1.00 26.64 102 TYR A N 1
ATOM 770 C CA . TYR A 1 102 ? -0.283 42.819 31.924 1.00 27.89 102 TYR A CA 1
ATOM 771 C C . TYR A 1 102 ? -0.531 44.289 31.572 1.00 29.21 102 TYR A C 1
ATOM 772 O O . TYR A 1 102 ? -0.243 44.720 30.457 1.00 29.43 102 TYR A O 1
ATOM 781 N N . GLU A 1 103 ? -1.082 45.048 32.515 1.00 30.16 103 GLU A N 1
ATOM 782 C CA . GLU A 1 103 ? -1.384 46.454 32.270 1.00 31.83 103 GLU A CA 1
ATOM 783 C C . GLU A 1 103 ? -0.127 47.319 32.116 1.00 31.57 103 GLU A C 1
ATOM 784 O O . GLU A 1 103 ? -0.028 48.138 31.206 1.00 29.92 103 GLU A O 1
ATOM 790 N N . LYS A 1 104 ? 0.830 47.130 33.010 1.00 32.11 104 LYS A N 1
ATOM 791 C CA . LYS A 1 104 ? 2.051 47.916 32.976 1.00 33.83 104 LYS A CA 1
ATOM 792 C C . LYS A 1 104 ? 2.994 47.587 31.814 1.00 33.77 104 LYS A C 1
ATOM 793 O O . LYS A 1 104 ? 3.642 48.485 31.270 1.00 34.25 104 LYS A O 1
ATOM 799 N N . HIS A 1 105 ? 3.056 46.319 31.410 1.00 31.67 105 HIS A N 1
ATOM 800 C CA . HIS A 1 105 ? 3.974 45.929 30.342 1.00 30.86 105 HIS A CA 1
ATOM 801 C C . HIS A 1 105 ? 3.363 45.270 29.111 1.00 31.21 105 HIS A C 1
ATOM 802 O O . HIS A 1 105 ? 3.738 45.588 27.979 1.00 31.82 105 HIS A O 1
ATOM 809 N N . GLY A 1 106 ? 2.441 44.339 29.329 1.00 30.96 106 GLY A N 1
ATOM 810 C CA . GLY A 1 106 ? 1.826 43.643 28.214 1.00 30.76 106 GLY A CA 1
ATOM 811 C C . GLY A 1 106 ? 1.154 44.557 27.210 1.00 31.74 106 GLY A C 1
ATOM 812 O O . GLY A 1 106 ? 1.154 44.282 26.012 1.00 32.14 106 GLY A O 1
ATOM 813 N N . THR A 1 107 ? 0.570 45.645 27.695 1.00 32.10 107 THR A N 1
ATOM 814 C CA . THR A 1 107 ? -0.115 46.590 26.819 1.00 33.19 107 THR A CA 1
ATOM 815 C C . THR A 1 107 ? 0.884 47.288 25.897 1.00 34.94 107 THR A C 1
ATOM 816 O O . THR A 1 107 ? 0.558 47.633 24.763 1.00 35.18 107 THR A O 1
ATOM 820 N N . CYS A 1 108 ? 2.105 47.471 26.389 1.00 36.53 108 CYS A N 1
ATOM 821 C CA . CYS A 1 108 ? 3.162 48.116 25.622 1.00 38.99 108 CYS A CA 1
ATOM 822 C C . CYS A 1 108 ? 3.851 47.158 24.646 1.00 40.26 108 CYS A C 1
ATOM 823 O O . CYS A 1 108 ? 4.796 47.545 23.951 1.00 39.84 108 CYS A O 1
ATOM 826 N N . ALA A 1 109 ? 3.382 45.913 24.598 1.00 40.51 109 ALA A N 1
ATOM 827 C CA . ALA A 1 109 ? 3.966 44.909 23.712 1.00 42.01 109 ALA A CA 1
ATOM 828 C C . ALA A 1 109 ? 3.188 44.774 22.408 1.00 43.06 109 ALA A C 1
ATOM 829 O O . ALA A 1 109 ? 3.580 44.020 21.513 1.00 43.84 109 ALA A O 1
ATOM 831 N N . SER A 1 110 ? 2.077 45.493 22.304 1.00 43.88 110 SER A N 1
ATOM 832 C CA . SER A 1 110 ? 1.275 45.453 21.088 1.00 44.85 110 SER A CA 1
ATOM 833 C C . SER A 1 110 ? 2.092 46.128 19.993 1.00 45.08 110 SER A C 1
ATOM 834 O O . SER A 1 110 ? 2.840 47.068 20.267 1.00 45.49 110 SER A O 1
ATOM 837 N N . PRO A 1 111 ? 1.950 45.678 18.734 1.00 44.80 111 PRO A N 1
ATOM 838 C CA . PRO A 1 111 ? 1.098 44.600 18.222 1.00 44.40 111 PRO A CA 1
ATOM 839 C C . PRO A 1 111 ? 1.748 43.213 18.165 1.00 42.90 111 PRO A C 1
ATOM 840 O O . PRO A 1 111 ? 1.172 42.284 17.602 1.00 43.25 111 PRO A O 1
ATOM 844 N N . VAL A 1 112 ? 2.946 43.067 18.720 1.00 42.50 112 VAL A N 1
ATOM 845 C CA . VAL A 1 112 ? 3.604 41.763 18.702 1.00 40.78 112 VAL A CA 1
ATOM 846 C C . VAL A 1 112 ? 2.761 40.823 19.557 1.00 39.52 112 VAL A C 1
ATOM 847 O O . VAL A 1 112 ? 2.580 39.655 19.226 1.00 38.83 112 VAL A O 1
ATOM 851 N N . ILE A 1 113 ? 2.260 41.351 20.666 1.00 38.82 113 ILE A N 1
ATOM 852 C CA . ILE A 1 113 ? 1.397 40.605 21.573 1.00 38.90 113 ILE A CA 1
ATOM 853 C C . ILE A 1 113 ? 0.105 41.408 21.645 1.00 39.26 113 ILE A C 1
ATOM 854 O O . ILE A 1 113 ? 0.121 42.576 22.025 1.00 38.49 113 ILE A O 1
ATOM 859 N N . LYS A 1 114 ? -1.008 40.793 21.269 1.00 41.21 114 LYS A N 1
ATOM 860 C CA . LYS A 1 114 ? -2.287 41.496 21.289 1.00 42.72 114 LYS A CA 1
ATOM 861 C C . LYS A 1 114 ? -3.283 40.921 22.284 1.00 41.89 114 LYS A C 1
ATOM 862 O O . LYS A 1 114 ? -3.843 39.853 22.063 1.00 42.51 114 LYS A O 1
ATOM 868 N N . GLY A 1 115 ? -3.497 41.633 23.381 1.00 40.90 115 GLY A N 1
ATOM 869 C CA . GLY A 1 115 ? -4.458 41.178 24.366 1.00 40.43 115 GLY A CA 1
ATOM 870 C C . GLY A 1 115 ? -3.963 40.264 25.468 1.00 39.84 115 GLY A C 1
ATOM 871 O O . GLY A 1 115 ? -2.925 39.605 25.347 1.00 39.32 115 GLY A O 1
ATOM 872 N N . GLU A 1 116 ? -4.742 40.228 26.546 1.00 39.37 116 GLU A N 1
ATOM 873 C CA . GLU A 1 116 ? -4.453 39.416 27.721 1.00 38.94 116 GLU A CA 1
ATOM 874 C C . GLU A 1 116 ? -4.125 37.969 27.426 1.00 37.73 116 GLU A C 1
ATOM 875 O O . GLU A 1 116 ? -3.061 37.479 27.785 1.00 36.87 116 GLU A O 1
ATOM 881 N N . TRP A 1 117 ? -5.066 37.287 26.789 1.00 37.52 117 TRP A N 1
ATOM 882 C CA . TRP A 1 117 ? -4.911 35.880 26.468 1.00 39.64 117 TRP A CA 1
ATOM 883 C C . TRP A 1 117 ? -3.548 35.529 25.889 1.00 38.48 117 TRP A C 1
ATOM 884 O O . TRP A 1 117 ? -2.836 34.677 26.420 1.00 39.13 117 TRP A O 1
ATOM 895 N N . ASN A 1 118 ? -3.204 36.190 24.791 1.00 37.04 118 ASN A N 1
ATOM 896 C CA . ASN A 1 118 ? -1.944 35.968 24.104 1.00 34.96 118 ASN A CA 1
ATOM 897 C C . ASN A 1 118 ? -0.745 36.303 24.990 1.00 32.93 118 ASN A C 1
ATOM 898 O O . ASN A 1 118 ? 0.304 35.676 24.880 1.00 32.60 118 ASN A O 1
ATOM 903 N N . TYR A 1 119 ? -0.902 37.289 25.866 1.00 29.96 119 TYR A N 1
ATOM 904 C CA . TYR A 1 119 ? 0.179 37.674 26.760 1.00 28.32 119 TYR A CA 1
ATOM 905 C C . TYR A 1 119 ? 0.514 36.527 27.720 1.00 27.89 119 TYR A C 1
ATOM 906 O O . TYR A 1 119 ? 1.668 36.117 27.825 1.00 27.20 119 TYR A O 1
ATOM 915 N N . PHE A 1 120 ? -0.493 36.005 28.411 1.00 26.53 120 PHE A N 1
ATOM 916 C CA . PHE A 1 120 ? -0.259 34.907 29.340 1.00 26.46 120 PHE A CA 1
ATOM 917 C C . PHE A 1 120 ? 0.121 33.630 28.613 1.00 26.07 120 PHE A C 1
ATOM 918 O O . PHE A 1 120 ? 0.978 32.881 29.074 1.00 25.35 120 PHE A O 1
ATOM 926 N N . LYS A 1 121 ? -0.512 33.389 27.471 1.00 26.72 121 LYS A N 1
ATOM 927 C CA . LYS A 1 121 ? -0.214 32.201 26.687 1.00 27.19 121 LYS A CA 1
ATOM 928 C C . LYS A 1 121 ? 1.250 32.203 26.252 1.00 26.84 121 LYS A C 1
ATOM 929 O O . LYS A 1 121 ? 1.950 31.207 26.406 1.00 25.32 121 LYS A O 1
ATOM 935 N N . LYS A 1 122 ? 1.705 33.326 25.706 1.00 25.66 122 LYS A N 1
ATOM 936 C CA . LYS A 1 122 ? 3.085 33.437 25.241 1.00 26.14 122 LYS A CA 1
ATOM 937 C C . LYS A 1 122 ? 4.090 33.364 26.382 1.00 24.58 122 LYS A C 1
ATOM 938 O O . LYS A 1 122 ? 5.128 32.717 26.269 1.00 24.12 122 LYS A O 1
ATOM 944 N N . THR A 1 123 ? 3.790 34.046 27.477 1.00 23.07 123 THR A N 1
ATOM 945 C CA . THR A 1 123 ? 4.693 34.039 28.611 1.00 21.90 123 THR A CA 1
ATOM 946 C C . THR A 1 123 ? 4.864 32.624 29.168 1.00 21.17 123 THR A C 1
ATOM 947 O O . THR A 1 123 ? 5.977 32.203 29.469 1.00 19.76 123 THR A O 1
ATOM 951 N N . LEU A 1 124 ? 3.764 31.886 29.285 1.00 22.05 124 LEU A N 1
ATOM 952 C CA . LEU A 1 124 ? 3.825 30.518 29.796 1.00 23.33 124 LEU A CA 1
ATOM 953 C C . LEU A 1 124 ? 4.537 29.574 28.822 1.00 24.02 124 LEU A C 1
ATOM 954 O O . LEU A 1 124 ? 5.300 28.699 29.240 1.00 23.29 124 LEU A O 1
ATOM 959 N N . LYS A 1 125 ? 4.295 29.752 27.527 1.00 24.04 125 LYS A N 1
ATOM 960 C CA . LYS A 1 125 ? 4.939 28.909 26.525 1.00 26.40 125 LYS A CA 1
ATOM 961 C C . LYS A 1 125 ? 6.450 29.059 26.601 1.00 25.16 125 LYS A C 1
ATOM 962 O O . LYS A 1 125 ? 7.176 28.069 26.573 1.00 25.91 125 LYS A O 1
ATOM 968 N N . LEU A 1 126 ? 6.920 30.301 26.691 1.00 24.09 1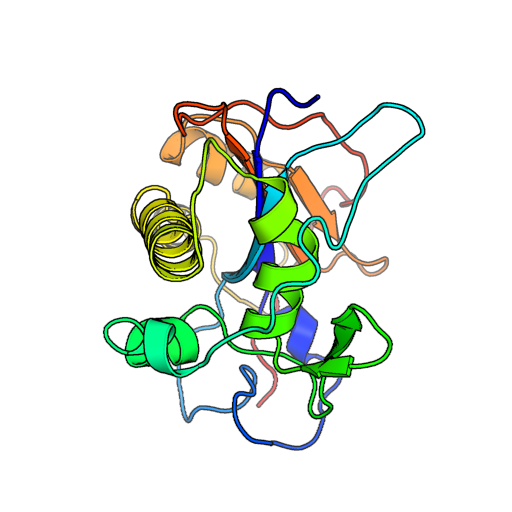26 LEU A N 1
ATOM 969 C CA . LEU A 1 126 ? 8.352 30.554 26.764 1.00 24.17 126 LEU A CA 1
ATOM 970 C C . LEU A 1 126 ? 8.969 29.954 28.017 1.00 22.83 126 LEU A C 1
ATOM 971 O O . LEU A 1 126 ? 10.060 29.403 27.965 1.00 22.21 126 LEU A O 1
ATOM 976 N N . PHE A 1 127 ? 8.269 30.064 29.141 1.00 22.73 127 PHE A N 1
ATOM 977 C CA . PHE A 1 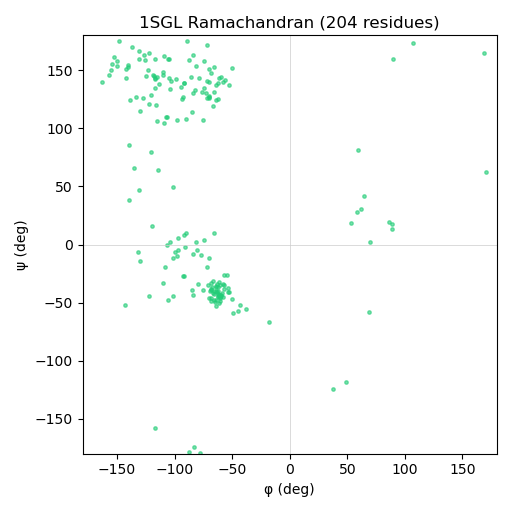127 ? 8.769 29.520 30.395 1.00 24.02 127 PHE A CA 1
ATOM 978 C C . PHE A 1 127 ? 8.938 28.002 30.310 1.00 24.88 127 PHE A C 1
ATOM 979 O O . PHE A 1 127 ? 9.949 27.463 30.759 1.00 25.12 127 PHE A O 1
ATOM 987 N N . MET A 1 128 ? 7.948 27.326 29.730 1.00 25.38 128 MET A N 1
ATOM 988 C CA . MET A 1 128 ? 7.984 25.873 29.610 1.00 27.96 128 MET A CA 1
ATOM 989 C C . MET A 1 128 ? 8.932 25.371 28.534 1.00 27.27 128 MET A C 1
ATOM 990 O O . MET A 1 128 ? 9.628 24.382 28.743 1.00 27.15 128 MET A O 1
ATOM 995 N N . LYS A 1 129 ? 8.977 26.061 27.398 1.00 27.15 129 LYS A N 1
ATOM 996 C CA . LYS A 1 129 ? 9.845 25.654 26.301 1.00 28.15 129 LYS A CA 1
ATOM 997 C C . LYS A 1 129 ? 11.338 25.836 26.603 1.00 27.79 129 LYS A C 1
ATOM 998 O O . LYS A 1 129 ? 12.153 24.992 26.235 1.00 27.31 129 LYS A O 1
ATOM 1004 N N . TYR A 1 130 ? 11.688 26.939 27.255 1.00 25.80 130 TYR A N 1
ATOM 1005 C CA . TYR A 1 130 ? 13.076 27.214 27.616 1.00 24.63 130 TYR A CA 1
ATOM 1006 C C . TYR A 1 130 ? 13.132 27.182 29.135 1.00 25.02 130 TYR A C 1
ATOM 1007 O O . TYR A 1 130 ? 13.422 28.180 29.784 1.00 24.17 130 TYR A O 1
ATOM 1016 N N . ASN A 1 131 ? 12.859 26.010 29.695 1.00 26.14 131 ASN A N 1
ATOM 1017 C CA . ASN A 1 131 ? 12.808 25.849 31.137 1.00 26.71 131 ASN A CA 1
ATOM 1018 C C . ASN A 1 131 ? 14.150 25.823 31.865 1.00 26.31 131 ASN A C 1
ATOM 1019 O O . ASN A 1 131 ? 14.883 24.829 31.824 1.00 25.55 131 ASN A O 1
ATOM 1024 N N . VAL A 1 132 ? 14.446 26.912 32.567 1.00 24.48 132 VAL A N 1
ATOM 1025 C CA . VAL A 1 132 ? 15.693 26.997 33.296 1.00 24.95 132 VAL A CA 1
ATOM 1026 C C . VAL A 1 132 ? 15.744 26.026 34.475 1.00 24.37 132 VAL A C 1
ATOM 1027 O O . VAL A 1 132 ? 16.810 25.508 34.790 1.00 24.15 132 VAL A O 1
ATOM 1031 N N . ASP A 1 133 ? 14.606 25.764 35.118 1.00 22.64 133 ASP A N 1
ATOM 1032 C CA . ASP A 1 133 ? 14.609 24.848 36.255 1.00 21.88 133 ASP A CA 1
ATOM 1033 C C . ASP A 1 133 ? 15.105 23.462 35.833 1.00 22.56 133 ASP A C 1
ATOM 1034 O O . ASP A 1 133 ? 15.929 22.849 36.522 1.00 20.76 133 ASP A O 1
ATOM 1039 N N . LYS A 1 134 ? 14.615 22.989 34.690 1.00 22.53 134 LYS A N 1
ATOM 1040 C CA . LYS A 1 134 ? 15.007 21.686 34.162 1.00 25.09 134 LYS A CA 1
ATOM 1041 C C . LYS A 1 134 ? 16.501 21.662 33.804 1.00 24.12 134 LYS A C 1
ATOM 1042 O O . LYS A 1 134 ? 17.190 20.671 34.042 1.00 25.83 134 LYS A O 1
ATOM 1048 N N . ALA A 1 135 ? 16.997 22.756 33.237 1.00 22.60 135 ALA A N 1
ATOM 1049 C CA . ALA A 1 135 ? 18.405 22.848 32.878 1.00 21.35 135 ALA A CA 1
ATOM 1050 C C . ALA A 1 135 ? 19.282 22.715 34.121 1.00 21.76 135 ALA A C 1
ATOM 1051 O O . ALA A 1 135 ? 20.217 21.910 34.146 1.00 21.87 135 ALA A O 1
ATOM 1053 N N . LEU A 1 136 ? 18.976 23.493 35.154 1.00 22.12 136 LEU A N 1
ATOM 1054 C CA . LEU A 1 136 ? 19.762 23.450 36.382 1.00 24.01 136 LEU A CA 1
ATOM 1055 C C . LEU A 1 136 ? 19.714 22.087 37.047 1.00 25.89 136 LEU A C 1
ATOM 1056 O O . LEU A 1 136 ? 20.739 21.573 37.480 1.00 26.21 136 LEU A O 1
ATOM 1061 N N . GLU A 1 137 ? 18.522 21.507 37.136 1.00 28.65 137 GLU A N 1
ATOM 1062 C CA . GLU A 1 137 ? 18.373 20.195 37.744 1.00 31.64 137 GLU A CA 1
ATOM 1063 C C . GLU A 1 137 ? 19.222 19.161 36.998 1.00 31.64 137 GLU A C 1
ATOM 1064 O O . GLU A 1 137 ? 19.861 18.315 37.620 1.00 31.59 137 GLU A O 1
ATOM 1070 N N . ASP A 1 138 ? 19.230 19.237 35.669 1.00 31.57 138 ASP A N 1
ATOM 1071 C CA . ASP A 1 138 ? 20.010 18.311 34.848 1.00 31.92 138 ASP A CA 1
ATOM 1072 C C . ASP A 1 138 ? 21.499 18.406 35.147 1.00 31.56 138 ASP A C 1
ATOM 1073 O O . ASP A 1 138 ? 22.216 17.404 35.086 1.00 31.40 138 ASP A O 1
ATOM 1078 N N . ALA A 1 139 ? 21.960 19.614 35.456 1.00 29.97 139 ALA A N 1
ATOM 1079 C CA . ALA A 1 139 ? 23.366 19.828 35.754 1.00 29.40 139 ALA A CA 1
ATOM 1080 C C . ALA A 1 139 ? 23.68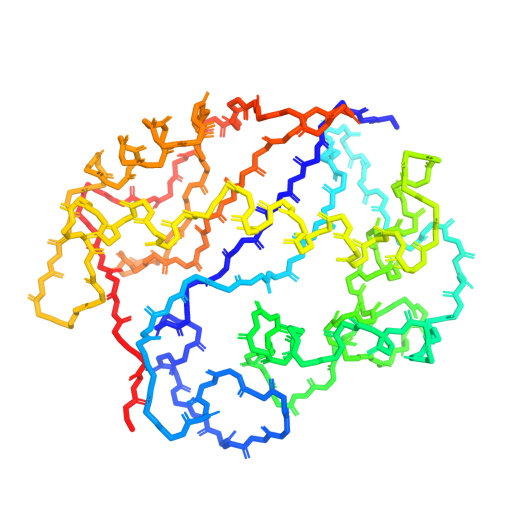8 19.513 37.208 1.00 28.62 139 ALA A C 1
ATOM 1081 O O . ALA A 1 139 ? 24.848 19.496 37.592 1.00 30.00 139 ALA A O 1
ATOM 1083 N N . GLY A 1 140 ? 22.667 19.258 38.016 1.00 27.70 140 GLY A N 1
ATOM 1084 C CA . GLY A 1 140 ? 22.914 18.969 39.419 1.00 27.38 140 GLY A CA 1
ATOM 1085 C C . GLY A 1 140 ? 22.936 20.222 40.285 1.00 26.97 140 GLY A C 1
ATOM 1086 O O . GLY A 1 140 ? 23.459 20.216 41.397 1.00 26.03 140 GLY A O 1
ATOM 1087 N N . ILE A 1 141 ? 22.387 21.315 39.767 1.00 26.27 141 ILE A N 1
ATOM 1088 C CA . ILE A 1 141 ? 22.334 22.555 40.525 1.00 25.89 141 ILE A CA 1
ATOM 1089 C C . ILE A 1 141 ? 20.931 22.618 41.133 1.00 26.68 141 ILE A C 1
ATOM 1090 O O . ILE A 1 141 ? 19.937 22.827 40.432 1.00 28.36 141 ILE A O 1
ATOM 1095 N N . VAL A 1 142 ? 20.853 22.408 42.440 1.00 27.19 142 VAL A N 1
ATOM 1096 C CA . VAL A 1 142 ? 19.570 22.406 43.127 1.00 27.53 142 VAL A CA 1
ATOM 1097 C C . VAL A 1 142 ? 19.569 23.270 44.382 1.00 28.03 142 VAL A C 1
ATOM 1098 O O . VAL A 1 142 ? 20.623 23.573 44.937 1.00 27.18 142 VAL A O 1
ATOM 1102 N N . ALA A 1 143 ? 18.375 23.655 44.821 1.00 26.92 143 ALA A N 1
ATOM 1103 C CA . ALA A 1 143 ? 18.219 24.486 46.009 1.00 28.58 143 ALA A CA 1
ATOM 1104 C C . ALA A 1 143 ? 18.961 23.856 47.179 1.00 29.29 143 ALA A C 1
ATOM 1105 O O . ALA A 1 143 ? 18.889 22.651 47.391 1.00 28.54 143 ALA A O 1
ATOM 1107 N N . SER A 1 144 ? 19.665 24.683 47.940 1.00 30.57 144 SER A N 1
ATOM 1108 C CA . SER A 1 144 ? 20.442 24.205 49.071 1.00 32.28 144 SER A CA 1
ATOM 1109 C C . SER A 1 144 ? 20.800 25.350 50.004 1.00 33.12 144 SER A C 1
ATOM 1110 O O . SER A 1 144 ? 21.143 26.441 49.558 1.00 32.85 144 SER A O 1
ATOM 1113 N N . ASN A 1 145 ? 20.733 25.092 51.304 1.00 35.84 145 ASN A N 1
ATOM 1114 C CA . ASN A 1 145 ? 21.057 26.111 52.291 1.00 37.81 145 ASN A CA 1
ATOM 1115 C C . ASN A 1 145 ? 22.484 25.950 52.804 1.00 38.83 145 ASN A C 1
ATOM 1116 O O . ASN A 1 145 ? 23.006 26.827 53.492 1.00 39.33 145 ASN A O 1
ATOM 1121 N N . SER A 1 146 ? 23.124 24.840 52.452 1.00 39.51 146 SER A N 1
ATOM 1122 C CA . SER A 1 146 ? 24.480 24.581 52.919 1.00 40.67 146 SER A CA 1
ATOM 1123 C C . SER A 1 146 ? 25.574 24.701 51.864 1.00 41.35 146 SER A C 1
ATOM 1124 O O . SER A 1 146 ? 26.745 24.849 52.205 1.00 42.85 146 SER A O 1
ATOM 1127 N N . LYS A 1 147 ? 25.217 24.638 50.588 1.00 41.07 147 LYS A N 1
ATOM 1128 C CA . LYS A 1 147 ? 26.239 24.752 49.561 1.00 40.67 147 LYS A CA 1
ATOM 1129 C C . LYS A 1 147 ? 26.077 25.953 48.642 1.00 38.65 147 LYS A C 1
ATOM 1130 O O . LYS A 1 147 ? 24.971 26.379 48.326 1.00 38.82 147 LYS A O 1
ATOM 1136 N N . MET A 1 148 ? 27.206 26.509 48.237 1.00 36.96 148 MET A N 1
ATOM 1137 C CA . MET A 1 148 ? 27.217 27.637 47.329 1.00 35.29 148 MET A CA 1
ATOM 1138 C C . MET A 1 148 ? 27.632 27.088 45.968 1.00 32.74 148 MET A C 1
ATOM 1139 O O . MET A 1 148 ? 28.216 26.006 45.889 1.00 31.64 148 MET A O 1
ATOM 1144 N N . TYR A 1 149 ? 27.324 27.824 44.905 1.00 29.24 149 TYR A N 1
ATOM 1145 C CA . TYR A 1 149 ? 27.665 27.388 43.559 1.00 26.69 149 TYR A CA 1
ATOM 1146 C C . TYR A 1 149 ? 28.508 28.395 42.807 1.00 26.50 149 TYR A C 1
ATOM 1147 O O . TYR A 1 149 ? 28.398 29.604 43.011 1.00 25.47 149 TYR A O 1
ATOM 1156 N N . ASP A 1 150 ? 29.341 27.884 41.913 1.00 27.76 150 ASP A N 1
ATOM 1157 C CA . ASP A 1 150 ? 30.184 28.738 41.094 1.00 29.29 150 ASP A CA 1
ATOM 1158 C C . ASP A 1 150 ? 29.215 29.426 40.127 1.00 27.96 150 ASP A C 1
ATOM 1159 O O . ASP A 1 150 ? 28.412 28.766 39.467 1.00 27.15 150 ASP A O 1
ATOM 11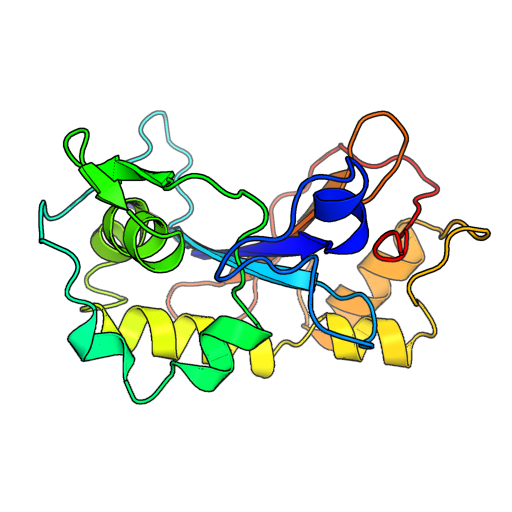64 N N . LEU A 1 151 ? 29.266 30.749 40.070 1.00 26.79 151 LEU A N 1
ATOM 1165 C CA . LEU A 1 151 ? 28.375 31.489 39.190 1.00 27.21 151 LEU A CA 1
ATOM 1166 C C . LEU A 1 151 ? 28.415 30.897 37.781 1.00 27.10 151 LEU A C 1
ATOM 1167 O O . LEU A 1 151 ? 27.373 30.656 37.162 1.00 25.02 151 LEU A O 1
ATOM 1172 N N . LYS A 1 152 ? 29.632 30.655 37.300 1.00 25.81 152 LYS A N 1
ATOM 1173 C CA . LYS A 1 152 ? 29.875 30.105 35.974 1.00 26.94 152 LYS A CA 1
ATOM 1174 C C . LYS A 1 152 ? 29.124 28.806 35.676 1.00 25.54 152 LYS A C 1
ATOM 1175 O O . LYS A 1 152 ? 28.682 28.592 34.552 1.00 24.94 152 LYS A O 1
ATOM 1181 N N . ASP A 1 153 ? 28.986 27.935 36.671 1.00 25.20 153 ASP A N 1
ATOM 1182 C CA . ASP A 1 153 ? 28.278 26.676 36.469 1.00 25.91 153 ASP A CA 1
ATOM 1183 C C . ASP A 1 153 ? 26.823 26.929 36.096 1.00 25.93 153 ASP A C 1
ATOM 1184 O O . ASP A 1 153 ? 26.260 26.236 35.247 1.00 25.75 153 ASP A O 1
ATOM 1189 N N . ILE A 1 154 ? 26.217 27.918 36.747 1.00 25.28 154 ILE A N 1
ATOM 1190 C CA . ILE A 1 154 ? 24.825 28.253 36.490 1.00 23.97 154 ILE A CA 1
ATOM 1191 C C . ILE A 1 154 ? 24.661 28.890 35.110 1.00 23.50 154 ILE A C 1
ATOM 1192 O O . ILE A 1 154 ? 23.774 28.508 34.351 1.00 22.71 154 ILE A O 1
ATOM 1197 N N . VAL A 1 155 ? 25.529 29.839 34.774 1.00 22.99 155 VAL A N 1
ATOM 1198 C CA . VAL A 1 155 ? 25.439 30.490 33.475 1.00 23.82 155 VAL A CA 1
ATOM 1199 C C . VAL A 1 155 ? 25.604 29.482 32.341 1.00 24.06 155 VAL A C 1
ATOM 1200 O O . VAL A 1 155 ? 24.838 29.482 31.379 1.00 24.08 155 VAL A O 1
ATOM 1204 N N . VAL A 1 156 ? 26.594 28.607 32.464 1.00 24.37 156 VAL A N 1
ATOM 1205 C CA . VAL A 1 156 ? 26.844 27.609 31.433 1.00 24.66 156 VAL A CA 1
ATOM 1206 C C . VAL A 1 156 ? 25.668 26.655 31.257 1.00 24.30 156 VAL A C 1
ATOM 1207 O O . VAL A 1 156 ? 25.356 26.231 30.141 1.00 24.33 156 VAL A O 1
ATOM 1211 N N . ALA A 1 157 ? 25.017 26.318 32.362 1.00 23.05 157 ALA A N 1
ATOM 1212 C CA . ALA A 1 157 ? 23.881 25.420 32.309 1.00 23.70 157 ALA A CA 1
ATOM 1213 C C . ALA A 1 157 ? 22.739 26.050 31.500 1.00 24.33 157 ALA A C 1
ATOM 1214 O O . ALA A 1 157 ? 22.161 25.410 30.616 1.00 23.09 157 ALA A O 1
ATOM 1216 N N . VAL A 1 158 ? 22.422 27.309 31.797 1.00 24.29 158 VAL A N 1
ATOM 1217 C CA . VAL A 1 158 ? 21.349 28.000 31.088 1.00 23.40 158 VAL A CA 1
ATOM 1218 C C . VAL A 1 158 ? 21.683 28.226 29.620 1.00 22.95 158 VAL A C 1
ATOM 1219 O O . VAL A 1 158 ? 20.866 27.945 28.752 1.00 23.21 158 VAL A O 1
ATOM 1223 N N . GLU A 1 159 ? 22.881 28.726 29.337 1.00 23.55 159 GLU A N 1
ATOM 1224 C CA . GLU A 1 159 ? 23.270 28.958 27.952 1.00 24.78 159 GLU A CA 1
ATOM 1225 C C . GLU A 1 159 ? 23.256 27.670 27.141 1.00 25.46 159 GLU A C 1
ATOM 1226 O O . GLU A 1 159 ? 22.792 27.661 26.002 1.00 26.32 159 GLU A O 1
ATOM 1232 N N . SER A 1 160 ? 23.776 26.589 27.720 1.00 23.69 160 SER A N 1
ATOM 1233 C CA . SER A 1 160 ? 23.824 25.311 27.016 1.00 24.17 160 SER A CA 1
ATOM 1234 C C . SER A 1 160 ? 22.435 24.782 26.720 1.00 24.33 160 SER A C 1
ATOM 1235 O O . SER A 1 160 ? 22.209 24.190 25.671 1.00 25.96 160 SER A O 1
ATOM 1238 N N . ALA A 1 161 ? 21.508 25.001 27.644 1.00 23.48 161 ALA A N 1
ATOM 1239 C CA . ALA A 1 161 ? 20.150 24.510 27.479 1.00 24.30 161 ALA A CA 1
ATOM 1240 C C . ALA A 1 161 ? 19.221 25.418 26.662 1.00 24.25 161 ALA A C 1
ATOM 1241 O O . ALA A 1 161 ? 18.414 24.933 25.873 1.00 24.16 161 ALA A O 1
ATOM 1243 N N . VAL A 1 162 ? 19.341 26.726 26.849 1.00 23.29 162 VAL A N 1
ATOM 1244 C CA . VAL A 1 162 ? 18.492 27.687 26.152 1.00 23.27 162 VAL A CA 1
ATOM 1245 C C . VAL A 1 162 ? 19.107 28.198 24.851 1.00 23.53 162 VAL A C 1
ATOM 1246 O O . VAL A 1 162 ? 18.387 28.591 23.927 1.00 22.18 162 VAL A O 1
ATOM 1250 N N . GLY A 1 163 ? 20.436 28.194 24.782 1.00 22.03 163 GLY A N 1
ATOM 1251 C CA . GLY A 1 163 ? 21.108 28.676 23.590 1.00 21.59 163 GLY A CA 1
ATOM 1252 C C . GLY A 1 163 ? 21.408 30.171 23.605 1.00 21.02 163 GLY A C 1
ATOM 1253 O O . GLY A 1 163 ? 21.744 30.738 22.572 1.00 20.78 163 GLY A O 1
ATOM 1254 N N . ALA A 1 164 ? 21.284 30.814 24.763 1.00 20.30 164 ALA A N 1
ATOM 1255 C CA . ALA A 1 164 ? 21.558 32.245 24.878 1.00 19.51 164 ALA A CA 1
ATOM 1256 C C . ALA A 1 164 ? 21.927 32.609 26.306 1.00 19.45 164 ALA A C 1
ATOM 1257 O O . ALA A 1 164 ? 21.467 31.977 27.262 1.00 19.97 164 ALA A O 1
ATOM 1259 N N . ARG A 1 165 ? 22.753 33.636 26.443 1.00 18.52 165 ARG A N 1
ATOM 1260 C CA . ARG A 1 165 ? 23.207 34.098 27.744 1.00 19.02 165 ARG A CA 1
ATOM 1261 C C . ARG A 1 165 ? 22.139 34.823 28.577 1.00 18.11 165 ARG A C 1
ATOM 1262 O O . ARG A 1 165 ? 21.541 35.792 28.123 1.00 18.83 165 ARG A O 1
ATOM 1270 N N . PRO A 1 166 ? 21.902 34.369 29.818 1.00 17.92 166 PRO A N 1
ATOM 1271 C CA . PRO A 1 166 ? 20.900 35.021 30.672 1.00 17.49 166 PRO A CA 1
ATOM 1272 C C . PRO A 1 166 ? 21.548 36.150 31.472 1.00 18.71 166 PRO A C 1
ATOM 1273 O O . PRO A 1 166 ? 22.757 36.329 31.442 1.00 19.57 166 PRO A O 1
ATOM 1277 N N . LYS A 1 167 ? 20.725 36.881 32.207 1.00 20.60 167 LYS A N 1
ATOM 1278 C CA . LYS A 1 167 ? 21.174 37.969 33.055 1.00 21.76 167 LYS A CA 1
ATOM 1279 C C . LYS A 1 167 ? 20.839 37.567 34.501 1.00 21.72 167 LYS A C 1
ATOM 1280 O O . LYS A 1 167 ? 19.683 37.320 34.828 1.00 21.48 167 LYS A O 1
ATOM 1286 N N . LEU A 1 168 ? 21.852 37.467 35.356 1.00 22.21 168 LEU A N 1
ATOM 1287 C CA . LEU A 1 168 ? 21.637 37.092 36.752 1.00 23.66 168 LEU A CA 1
ATOM 1288 C C . LEU A 1 168 ? 21.774 38.299 37.663 1.00 24.27 168 LEU A C 1
ATOM 1289 O O . LEU A 1 168 ? 22.616 39.171 37.434 1.00 25.45 168 LEU A O 1
ATOM 1294 N N . ARG A 1 169 ? 20.939 38.343 38.695 1.00 23.95 169 ARG A N 1
ATOM 1295 C CA . ARG A 1 169 ? 20.961 39.427 39.659 1.00 24.84 169 ARG A CA 1
ATOM 1296 C C . ARG A 1 169 ? 20.906 38.820 41.064 1.00 24.04 169 ARG A C 1
ATOM 1297 O O . ARG A 1 169 ? 20.037 37.999 41.358 1.00 23.33 169 ARG A O 1
ATOM 1305 N N . CYS A 1 170 ? 21.853 39.214 41.911 1.00 23.25 170 CYS A N 1
ATOM 1306 C CA . CYS A 1 170 ? 21.964 38.720 43.285 1.00 22.36 170 CYS A CA 1
ATOM 1307 C C . CYS A 1 170 ? 21.771 39.851 44.289 1.00 22.81 170 CYS A C 1
ATOM 1308 O O . CYS A 1 170 ? 21.909 41.018 43.938 1.00 22.26 170 CYS A O 1
ATOM 1311 N N . ASP A 1 171 ? 21.436 39.514 45.533 1.00 22.34 171 ASP A N 1
ATOM 1312 C CA . ASP A 1 171 ? 21.330 40.561 46.534 1.00 23.66 171 ASP A CA 1
ATOM 1313 C C . ASP A 1 171 ? 22.774 40.772 47.016 1.00 23.36 171 ASP A C 1
ATOM 1314 O O . ASP A 1 171 ? 23.704 40.181 46.461 1.00 23.35 171 ASP A O 1
ATOM 1319 N N . GLU A 1 172 ? 22.973 41.600 48.032 1.00 23.65 172 GLU A N 1
ATOM 1320 C CA . GLU A 1 172 ? 24.327 41.878 48.504 1.00 24.26 172 GLU A CA 1
ATOM 1321 C C . GLU A 1 172 ? 24.994 40.803 49.365 1.00 23.77 172 GLU A C 1
ATOM 1322 O O . GLU A 1 172 ? 26.192 40.887 49.651 1.00 23.25 172 GLU A O 1
ATOM 1328 N N . GLU A 1 173 ? 24.232 39.791 49.764 1.00 23.72 173 GLU A N 1
ATOM 1329 C CA . GLU A 1 173 ? 24.782 38.696 50.551 1.00 24.67 173 GLU A CA 1
ATOM 1330 C C . GLU A 1 173 ? 25.139 37.520 49.638 1.00 23.26 173 GLU A C 1
ATOM 1331 O O . GLU A 1 173 ? 25.512 36.442 50.108 1.00 21.87 173 GLU A O 1
ATOM 1337 N N . GLY A 1 174 ? 25.012 37.734 48.334 1.00 22.35 174 GLY A N 1
ATOM 1338 C CA . GLY A 1 174 ? 25.328 36.690 47.377 1.00 22.89 174 GLY A CA 1
ATOM 1339 C C . GLY A 1 174 ? 24.207 35.705 47.060 1.00 23.43 174 GLY A C 1
ATOM 1340 O O . GLY A 1 174 ? 24.476 34.605 46.573 1.00 24.00 174 GLY A O 1
ATOM 1341 N N . LEU A 1 175 ? 22.961 36.069 47.345 1.00 22.65 175 LEU A N 1
ATOM 1342 C CA . LEU A 1 175 ? 21.839 35.184 47.043 1.00 23.39 175 LEU A CA 1
ATOM 1343 C C . LEU A 1 175 ? 21.271 35.550 45.687 1.00 22.24 175 LEU A C 1
ATOM 1344 O O . LEU A 1 175 ? 21.106 36.728 45.374 1.00 20.71 175 LEU A O 1
ATOM 1349 N N . VAL A 1 176 ? 20.989 34.534 44.879 1.00 22.86 176 VAL A N 1
ATOM 1350 C CA . VAL A 1 176 ? 20.415 34.745 43.556 1.00 21.96 176 VAL A CA 1
ATOM 1351 C C . VAL A 1 176 ? 18.975 35.215 43.735 1.00 22.32 176 VAL A C 1
ATOM 1352 O O . VAL A 1 176 ? 18.182 34.569 44.426 1.00 21.86 176 VAL A O 1
ATOM 1356 N N . GLN A 1 177 ? 18.636 36.345 43.128 1.00 21.98 177 GLN A N 1
ATOM 1357 C CA . GLN A 1 177 ? 17.280 36.859 43.245 1.00 23.08 177 GLN A CA 1
ATOM 1358 C C . GLN A 1 177 ? 16.474 36.665 41.983 1.00 21.89 177 GLN A C 1
ATOM 1359 O O . GLN A 1 177 ? 15.335 36.216 42.030 1.00 22.78 177 GLN A O 1
ATOM 1365 N N . LYS A 1 178 ? 17.072 37.022 40.856 1.00 21.95 178 LYS A N 1
ATOM 1366 C CA . LYS A 1 178 ? 16.382 36.951 39.585 1.00 23.08 178 LYS A CA 1
ATOM 1367 C C . LYS A 1 178 ? 17.271 36.451 38.458 1.00 21.71 178 LYS A C 1
ATOM 1368 O O . LYS A 1 178 ? 18.493 36.586 38.494 1.00 21.15 178 LYS A O 1
ATOM 1374 N N . LEU A 1 179 ? 16.633 35.877 37.453 1.00 20.61 179 LEU A N 1
ATOM 1375 C CA . LEU A 1 179 ? 17.324 35.384 36.282 1.00 20.25 179 LEU A CA 1
ATOM 1376 C C . LEU A 1 179 ? 16.424 35.788 35.133 1.00 19.88 179 LEU A C 1
ATOM 1377 O O . LEU A 1 179 ? 15.236 35.464 35.128 1.00 19.18 179 LEU A O 1
ATOM 1382 N N . SER A 1 180 ? 16.984 36.514 34.170 1.00 18.15 180 SER A N 1
ATOM 1383 C CA . SER A 1 180 ? 16.212 36.968 33.029 1.00 18.93 180 SER A CA 1
ATOM 1384 C C . SER A 1 180 ? 16.714 36.402 31.712 1.00 18.31 180 SER A C 1
ATOM 1385 O O . SER A 1 180 ? 17.918 36.231 31.520 1.00 19.04 180 SER A O 1
ATOM 1388 N N . LEU A 1 181 ? 15.782 36.105 30.813 1.00 17.69 181 LEU A N 1
ATOM 1389 C CA . LEU A 1 181 ? 16.128 35.608 29.489 1.00 18.81 181 LEU A CA 1
ATOM 1390 C C . LEU A 1 181 ? 15.669 36.667 28.492 1.00 17.58 181 LEU A C 1
ATOM 1391 O O . LEU A 1 181 ? 14.642 37.324 28.690 1.00 16.33 181 LEU A O 1
ATOM 1396 N N . CYS A 1 182 ? 16.432 36.839 27.425 1.00 17.22 182 CYS A N 1
ATOM 1397 C CA . CYS A 1 182 ? 16.086 37.825 26.415 1.00 17.82 182 CYS A CA 1
ATOM 1398 C C . CYS A 1 182 ? 15.643 37.122 25.128 1.00 18.00 182 CYS A C 1
ATOM 1399 O O . CYS A 1 182 ? 16.128 36.035 24.809 1.00 19.42 182 CYS A O 1
ATOM 1402 N N . PHE A 1 183 ? 14.690 37.723 24.421 1.00 18.72 183 PHE A N 1
ATOM 1403 C CA . PHE A 1 183 ? 14.158 37.151 23.178 1.00 19.89 183 PHE A CA 1
ATOM 1404 C C . PHE A 1 183 ? 13.917 38.241 22.129 1.00 21.43 183 PHE A C 1
ATOM 1405 O O . PHE A 1 183 ? 13.655 39.394 22.485 1.00 21.07 183 PHE A O 1
ATOM 1413 N N . ASP A 1 184 ? 13.985 37.889 20.844 1.00 22.48 184 ASP A N 1
ATOM 1414 C CA . ASP A 1 184 ? 13.702 38.888 19.814 1.00 25.04 184 ASP A CA 1
ATOM 1415 C C . ASP A 1 184 ? 12.198 38.905 19.527 1.00 26.09 184 ASP A C 1
ATOM 1416 O O . ASP A 1 184 ? 11.438 38.176 20.167 1.00 24.89 184 ASP A O 1
ATOM 1421 N N . LYS A 1 185 ? 11.770 39.747 18.588 1.00 27.49 185 LYS A N 1
ATOM 1422 C CA . LYS A 1 185 ? 10.351 39.856 18.247 1.00 28.95 185 LYS A CA 1
ATOM 1423 C C . LYS A 1 185 ? 9.754 38.525 17.818 1.00 29.35 185 LYS A C 1
ATOM 1424 O O . LYS A 1 185 ? 8.551 38.323 17.944 1.00 30.41 185 LYS A O 1
ATOM 1430 N N . ASP A 1 186 ? 10.586 37.629 17.295 1.00 29.60 186 ASP A N 1
ATOM 1431 C CA . ASP A 1 186 ? 10.117 36.313 16.864 1.00 30.71 186 ASP A CA 1
ATOM 1432 C C . ASP A 1 186 ? 10.195 35.302 18.010 1.00 30.01 186 ASP A C 1
ATOM 1433 O O . ASP A 1 186 ? 10.032 34.101 17.815 1.00 29.73 186 ASP A O 1
ATOM 1438 N N . PHE A 1 187 ? 10.460 35.804 19.207 1.00 29.19 187 PHE A N 1
ATOM 1439 C CA . PHE A 1 187 ? 10.539 34.966 20.388 1.00 28.57 187 PHE A CA 1
ATOM 1440 C C . PHE A 1 187 ? 11.629 33.914 20.357 1.00 27.87 187 PHE A C 1
ATOM 1441 O O . PHE A 1 187 ? 11.479 32.843 20.928 1.00 28.01 187 PHE A O 1
ATOM 1449 N N . LYS A 1 188 ? 12.720 34.213 19.665 1.00 26.61 188 LYS A N 1
ATOM 1450 C CA . LYS A 1 188 ? 13.856 33.306 19.644 1.00 26.22 188 LYS A CA 1
ATOM 1451 C C . LYS A 1 188 ? 14.833 33.869 20.673 1.00 24.69 188 LYS A C 1
ATOM 1452 O O . LYS A 1 188 ? 14.965 35.088 20.810 1.00 24.11 188 LYS A O 1
ATOM 1458 N N . PRO A 1 189 ? 15.521 32.992 21.415 1.00 23.62 189 PRO A N 1
ATOM 1459 C CA . PRO A 1 189 ? 16.480 33.447 22.429 1.00 23.33 189 PRO A CA 1
ATOM 1460 C C . PRO A 1 189 ? 17.617 34.302 21.875 1.00 22.69 189 PRO A C 1
ATOM 1461 O O . PRO A 1 189 ? 18.112 34.074 20.774 1.00 20.15 189 PRO A O 1
ATOM 1465 N N . ARG A 1 190 ? 18.021 35.284 22.670 1.00 22.20 190 ARG A N 1
ATOM 1466 C CA . ARG A 1 190 ? 19.096 36.201 22.322 1.00 22.18 190 ARG A CA 1
ATOM 1467 C C . ARG A 1 190 ? 19.891 36.493 23.588 1.00 21.59 190 ARG A C 1
ATOM 1468 O O . ARG A 1 190 ? 19.317 36.595 24.674 1.00 21.39 190 ARG A O 1
ATOM 1476 N N . ASP A 1 191 ? 21.204 36.630 23.466 1.00 21.56 191 ASP A N 1
ATOM 1477 C CA . ASP A 1 191 ? 22.010 36.928 24.642 1.00 23.17 191 ASP A CA 1
ATOM 1478 C C . ASP A 1 191 ? 21.509 38.223 25.270 1.00 24.56 191 ASP A C 1
ATOM 1479 O O . ASP A 1 191 ? 21.177 39.176 24.562 1.00 23.11 191 ASP A O 1
ATOM 1484 N N . CYS A 1 192 ? 21.457 38.255 26.596 1.00 24.10 192 CYS A N 1
ATOM 1485 C CA . CYS A 1 192 ? 21.058 39.462 27.300 1.00 25.45 192 CYS A CA 1
ATOM 1486 C C . CYS A 1 192 ? 22.336 40.284 27.494 1.00 27.33 192 CYS A C 1
ATOM 1487 O O . CYS A 1 192 ? 23.447 39.742 27.460 1.00 26.27 192 CYS A O 1
ATOM 1490 N N . VAL A 1 193 ? 22.180 41.584 27.709 1.00 31.21 193 VAL A N 1
ATOM 1491 C CA . VAL A 1 193 ? 23.333 42.452 27.935 1.00 34.89 193 VAL A CA 1
ATOM 1492 C C . VAL A 1 193 ? 24.028 42.034 29.230 1.00 36.44 193 VAL A C 1
ATOM 1493 O O . VAL A 1 193 ? 23.370 41.752 30.230 1.00 36.34 193 VAL A O 1
ATOM 1497 N N . GLN A 1 194 ? 25.357 41.993 29.200 1.00 39.34 194 GLN A N 1
ATOM 1498 C CA . GLN A 1 194 ? 26.153 41.611 30.366 1.00 41.73 194 GLN A CA 1
ATOM 1499 C C . GLN A 1 194 ? 25.930 42.576 31.528 1.00 41.66 194 GLN A C 1
ATOM 1500 O O . GLN A 1 194 ? 25.781 43.779 31.321 1.00 41.91 194 GLN A O 1
ATOM 1506 N N . VAL A 1 195 ? 25.911 42.047 32.747 1.00 41.12 195 VAL A N 1
ATOM 1507 C CA . VAL A 1 195 ? 25.720 42.874 33.935 1.00 41.55 195 VAL A CA 1
ATOM 1508 C C . VAL A 1 195 ? 26.578 42.373 35.100 1.00 41.44 195 VAL A C 1
ATOM 1509 O O . VAL A 1 195 ? 26.881 41.185 35.198 1.00 41.91 195 VAL A O 1
ATOM 1513 N N . GLY A 1 196 ? 26.968 43.288 35.979 1.00 40.63 196 GLY A N 1
ATOM 1514 C CA . GLY A 1 196 ? 27.768 42.908 37.128 1.00 39.66 196 GLY A CA 1
ATOM 1515 C C . GLY A 1 196 ? 26.914 42.984 38.377 1.00 38.15 196 GLY A C 1
ATOM 1516 O O . GLY A 1 196 ? 26.538 44.073 38.811 1.00 39.04 196 GLY A O 1
ATOM 1517 N N . SER A 1 197 ? 26.583 41.835 38.952 1.00 35.92 197 SER A N 1
ATOM 1518 C CA . SER A 1 197 ? 25.759 41.826 40.154 1.00 33.66 197 SER A CA 1
ATOM 1519 C C . SER A 1 197 ? 26.160 40.739 41.129 1.00 31.88 197 SER A C 1
ATOM 1520 O O . SER A 1 197 ? 26.384 40.994 42.310 1.00 31.84 197 SER A O 1
ATOM 1523 N N . CYS A 1 198 ? 26.248 39.520 40.623 1.00 29.19 198 CYS A N 1
ATOM 1524 C CA . CYS A 1 198 ? 26.583 38.382 41.451 1.00 27.58 198 CYS A CA 1
ATOM 1525 C C . CYS A 1 198 ? 28.073 38.156 41.642 1.00 27.81 198 CYS A C 1
ATOM 1526 O O . CYS A 1 198 ? 28.864 38.382 40.733 1.00 27.57 198 CYS A O 1
ATOM 1529 N N . PRO A 1 199 ? 28.472 37.708 42.843 1.00 27.13 199 PRO A N 1
ATOM 1530 C CA . PRO A 1 199 ? 29.881 37.440 43.135 1.00 26.67 199 PRO A CA 1
ATOM 1531 C C . PRO A 1 199 ? 30.216 36.094 42.486 1.00 26.91 199 PRO A C 1
ATOM 1532 O O . PRO A 1 199 ? 29.340 35.478 41.876 1.00 26.06 199 PRO A O 1
ATOM 1536 N N . ARG A 1 200 ? 31.459 35.636 42.627 1.00 27.18 200 ARG A N 1
ATOM 1537 C CA . ARG A 1 200 ? 31.888 34.373 42.022 1.00 27.74 200 ARG A CA 1
ATOM 1538 C C . ARG A 1 200 ? 31.143 33.158 42.566 1.00 26.70 200 ARG A C 1
ATOM 1539 O O . ARG A 1 200 ? 30.912 32.195 41.843 1.00 25.85 200 ARG A O 1
ATOM 1547 N N . TYR A 1 201 ? 30.788 33.186 43.842 1.00 26.23 201 TYR A N 1
ATOM 1548 C CA . TYR A 1 201 ? 30.051 32.071 44.420 1.00 26.71 201 TYR A CA 1
ATOM 1549 C C . TYR A 1 201 ? 28.689 32.576 44.871 1.00 25.80 201 TYR A C 1
ATOM 1550 O O . TYR A 1 201 ? 28.583 33.640 45.475 1.00 25.31 201 TYR A O 1
ATOM 1559 N N . VAL A 1 202 ? 27.646 31.820 44.555 1.00 23.90 202 VAL A N 1
ATOM 1560 C CA . VAL A 1 202 ? 26.301 32.230 44.909 1.00 22.37 202 VAL A CA 1
ATOM 1561 C C . VAL A 1 202 ? 25.523 31.127 45.594 1.00 22.59 202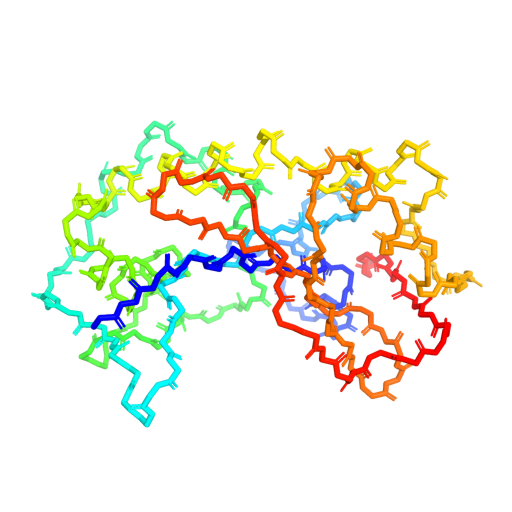 VAL A C 1
ATOM 1562 O O . VAL A 1 202 ? 25.924 29.962 45.595 1.00 22.06 202 VAL A O 1
ATOM 1566 N N . SER A 1 203 ? 24.403 31.499 46.192 1.00 22.91 203 SER A N 1
ATOM 1567 C CA . SER A 1 203 ? 23.591 30.515 46.872 1.00 24.21 203 SER A CA 1
ATOM 1568 C C . SER A 1 203 ? 22.168 30.526 46.348 1.00 23.51 203 SER A C 1
ATOM 1569 O O . SER A 1 203 ? 21.638 31.567 45.962 1.00 22.99 203 SER A O 1
ATOM 1572 N N . LEU A 1 204 ? 21.578 29.336 46.315 1.00 23.20 204 LEU A N 1
ATOM 1573 C CA . LEU A 1 204 ? 20.214 29.114 45.863 1.00 23.23 204 LEU A CA 1
ATOM 1574 C C . LEU A 1 204 ? 19.512 28.501 47.065 1.00 23.21 204 LEU A C 1
ATOM 1575 O O . LEU A 1 204 ? 19.332 27.289 47.140 1.00 22.80 204 LEU A O 1
ATOM 1580 N N . PRO A 1 205 ? 19.120 29.337 48.034 1.00 24.84 205 PRO A N 1
ATOM 1581 C CA . PRO A 1 205 ? 18.443 28.840 49.235 1.00 26.10 205 PRO A CA 1
ATOM 1582 C C . PRO A 1 205 ? 17.067 28.235 48.978 1.00 27.90 205 PRO A C 1
ATOM 1583 O O . PRO A 1 205 ? 16.383 28.586 48.009 1.00 25.26 205 PRO A O 1
ATOM 1587 N N . GLU A 1 206 ? 16.670 27.314 49.851 1.00 29.67 206 GLU A N 1
ATOM 1588 C CA . GLU A 1 206 ? 15.365 26.683 49.726 1.00 31.77 206 GLU A CA 1
ATOM 1589 C C . GLU A 1 206 ? 14.355 27.602 50.397 1.00 31.96 206 GLU A C 1
ATOM 1590 O O . GLU A 1 206 ? 14.726 28.492 51.168 1.00 30.26 206 GLU A O 1
ATOM 1596 N N . ILE A 1 207 ? 13.080 27.394 50.097 1.00 33.00 207 ILE A N 1
ATOM 1597 C CA . ILE A 1 207 ? 12.034 28.191 50.715 1.00 36.68 207 ILE A CA 1
ATOM 1598 C C . ILE A 1 207 ? 12.044 27.836 52.197 1.00 39.45 207 ILE A C 1
ATOM 1599 O O . ILE A 1 207 ? 12.076 26.663 52.556 1.00 39.20 207 ILE A O 1
ATOM 1604 N N . PRO A 1 208 ? 12.047 28.846 53.077 1.00 42.72 208 PRO A N 1
ATOM 1605 C CA . PRO A 1 208 ? 12.056 28.587 54.520 1.00 45.76 208 PRO A CA 1
ATOM 1606 C C . PRO A 1 208 ? 10.806 27.830 54.966 1.00 48.71 208 PRO A C 1
ATOM 1607 O O . PRO A 1 208 ? 9.704 28.116 54.497 1.00 49.91 208 PRO A O 1
ATOM 1611 N N . ASP A 1 209 ? 10.974 26.862 55.864 1.00 52.00 209 ASP A N 1
ATOM 1612 C CA . ASP A 1 209 ? 9.8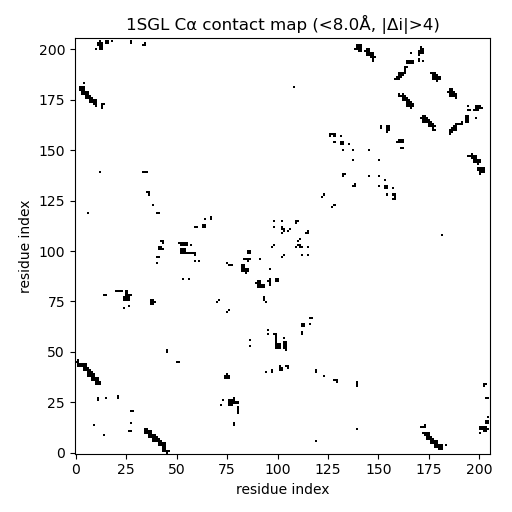30 26.101 56.366 1.00 55.16 209 ASP A CA 1
ATOM 1613 C C . ASP A 1 209 ? 9.074 26.909 57.427 1.00 56.18 209 ASP A C 1
ATOM 1614 O O . ASP A 1 209 ? 9.678 27.853 57.988 1.00 56.70 209 ASP A O 1
#